Protein AF-A0AAW9WP22-F1 (afdb_monomer)

Radius of gyration: 28.65 Å; Cα contacts (8 Å, |Δi|>4): 219; chains: 1; bounding box: 64×92×62 Å

Nearest PDB structures (foldseek):
  3d6w-assembly1_A  TM=9.254E-01  e=1.120E-07  Bacillus cereus ATCC 10987
  4xxe-assembly1_D  TM=8.253E-01  e=1.130E-05  Staphylococcus aureus subsp. aureus COL
  4g4k-assembly1_A  TM=8.279E-01  e=2.779E-05  Staphylococcus aureus

Solvent-accessible surface area (backbone atoms only — not comparable to full-atom values): 13285 Å² total; per-residue (Å²): 136,80,86,88,81,91,81,89,82,92,84,89,80,87,80,89,81,88,86,85,80,82,85,80,82,82,77,77,92,71,92,74,95,70,80,91,75,86,79,78,82,78,90,79,89,88,84,91,81,96,63,94,69,86,71,86,81,83,83,79,84,88,61,93,85,55,93,63,96,80,86,88,86,89,74,97,68,88,45,79,67,54,49,52,51,51,52,53,52,52,47,73,71,34,61,47,67,27,25,58,87,91,48,77,44,77,41,47,55,87,54,41,45,34,35,41,49,59,96,92,42,19,35,42,34,33,92,94,48,72,19,45,31,94,53,50,66,66,59,48,48,65,77,32,58,89,46,63,42,41,56,27,41,100,46,32,33,38,24,54,84,39,52,64,48,75,45,82,43,98,84,71,28,34,39,38,33,31,73,89,68,52,76,45,71,31,36,63,90,26,46,64,59,47,52,53,67,74,73,111

pLDDT: mean 74.47, std 25.79, range [26.3, 98.12]

Structure (mmCIF, N/CA/C/O backbone):
data_AF-A0AAW9WP22-F1
#
_entry.id   AF-A0AAW9WP22-F1
#
loop_
_atom_site.group_PDB
_atom_site.id
_atom_site.type_symbol
_atom_site.label_atom_id
_atom_site.label_alt_id
_atom_site.label_comp_id
_atom_site.label_asym_id
_atom_site.label_entity_id
_atom_site.label_seq_id
_atom_site.pdbx_PDB_ins_code
_atom_site.Cartn_x
_atom_site.Cartn_y
_atom_site.Cartn_z
_atom_site.occupancy
_atom_site.B_iso_or_equiv
_atom_site.auth_seq_id
_atom_site.auth_comp_id
_atom_site.auth_asym_id
_atom_site.auth_atom_id
_atom_site.pdbx_PDB_model_num
ATOM 1 N N . MET A 1 1 ? -26.435 -61.814 0.340 1.00 37.41 1 MET A N 1
ATOM 2 C CA . MET A 1 1 ? -27.818 -62.326 0.330 1.00 37.41 1 MET A CA 1
ATOM 3 C C . MET A 1 1 ? -28.735 -61.204 -0.138 1.00 37.41 1 MET A C 1
ATOM 5 O O . MET A 1 1 ? -28.799 -60.184 0.527 1.00 37.41 1 MET A O 1
ATOM 9 N N . SER A 1 2 ? -29.325 -61.422 -1.317 1.00 32.50 2 SER A N 1
ATOM 10 C CA . SER A 1 2 ? -30.593 -60.894 -1.857 1.00 32.50 2 SER A CA 1
ATOM 11 C C . SER A 1 2 ? -30.812 -59.384 -2.091 1.00 32.50 2 SER A C 1
ATOM 13 O O . SER A 1 2 ? -31.163 -58.637 -1.187 1.00 32.50 2 SER A O 1
ATOM 15 N N . LEU A 1 3 ? -30.736 -59.009 -3.380 1.00 36.94 3 LEU A N 1
ATOM 16 C CA . LEU A 1 3 ? -31.732 -58.180 -4.100 1.00 36.94 3 LEU A CA 1
ATOM 17 C C . LEU A 1 3 ? -33.077 -58.951 -4.208 1.00 36.94 3 LEU A C 1
ATOM 19 O O . LEU A 1 3 ? -33.048 -60.174 -4.027 1.00 36.94 3 LEU A O 1
ATOM 23 N N . PRO A 1 4 ? -34.243 -58.309 -4.459 1.00 43.84 4 PRO A N 1
ATOM 24 C CA . PRO A 1 4 ? -34.712 -57.848 -5.798 1.00 43.84 4 PRO A CA 1
ATOM 25 C C . PRO A 1 4 ? -35.394 -56.452 -5.728 1.00 43.84 4 PRO A C 1
ATOM 27 O O . PRO A 1 4 ? -35.607 -55.945 -4.636 1.00 43.84 4 PRO A O 1
ATOM 30 N N . GLY A 1 5 ? -35.742 -55.689 -6.774 1.00 30.47 5 GLY A N 1
ATOM 31 C CA . GLY A 1 5 ? -36.137 -55.922 -8.178 1.00 30.47 5 GLY A CA 1
ATOM 32 C C . GLY A 1 5 ? -37.393 -55.047 -8.427 1.00 30.47 5 GLY A C 1
ATOM 33 O O . GLY A 1 5 ? -38.340 -55.153 -7.662 1.00 30.47 5 GLY A O 1
ATOM 34 N N . LEU A 1 6 ? -37.303 -53.977 -9.232 1.00 32.53 6 LEU A N 1
ATOM 35 C CA . LEU A 1 6 ? -37.800 -53.837 -10.623 1.00 32.53 6 LEU A CA 1
ATOM 36 C C . LEU A 1 6 ? -39.332 -53.782 -10.807 1.00 32.53 6 LEU A C 1
ATOM 38 O O . LEU A 1 6 ? -40.000 -54.726 -10.418 1.00 32.53 6 LEU A O 1
ATOM 42 N N . THR A 1 7 ? -39.807 -52.716 -11.486 1.00 31.62 7 THR A N 1
ATOM 43 C CA . THR A 1 7 ? -40.748 -52.621 -12.654 1.00 31.62 7 THR A CA 1
ATOM 44 C C . THR A 1 7 ? -41.309 -51.182 -12.710 1.00 31.62 7 THR A C 1
ATOM 46 O O . THR A 1 7 ? -41.711 -50.682 -11.666 1.00 31.62 7 THR A O 1
ATOM 49 N N . GLY A 1 8 ? -41.185 -50.383 -13.789 1.00 27.91 8 GLY A N 1
ATOM 50 C CA . GLY A 1 8 ? -41.890 -50.461 -15.099 1.00 27.91 8 GLY A CA 1
ATOM 51 C C . GLY A 1 8 ? -43.240 -49.715 -14.978 1.00 27.91 8 GLY A C 1
ATOM 52 O O . GLY A 1 8 ? -43.900 -49.933 -13.976 1.00 27.91 8 GLY A O 1
ATOM 53 N N . GLU A 1 9 ? -43.733 -48.776 -15.798 1.00 32.19 9 GLU A N 1
ATOM 54 C CA . GLU A 1 9 ? -43.719 -48.453 -17.243 1.00 32.19 9 GLU A CA 1
ATOM 55 C C . GLU A 1 9 ? -44.185 -46.973 -17.411 1.00 32.19 9 GLU A C 1
ATOM 57 O O . GLU A 1 9 ? -44.884 -46.457 -16.544 1.00 32.19 9 GLU A O 1
ATOM 62 N N . GLN A 1 10 ? -43.633 -46.150 -18.315 1.00 29.53 10 GLN A N 1
ATOM 63 C CA . GLN A 1 10 ? -43.996 -45.868 -19.729 1.00 29.53 10 GLN A CA 1
ATOM 64 C C . GLN A 1 10 ? -45.387 -45.258 -20.039 1.00 29.53 10 GLN A C 1
ATOM 66 O O . GLN A 1 10 ? -46.414 -45.704 -19.547 1.00 29.53 10 GLN A O 1
ATOM 71 N N . GLY A 1 11 ? -45.375 -44.271 -20.954 1.00 27.55 11 GLY A N 1
ATOM 72 C CA . GLY A 1 11 ? -46.531 -43.663 -21.637 1.00 27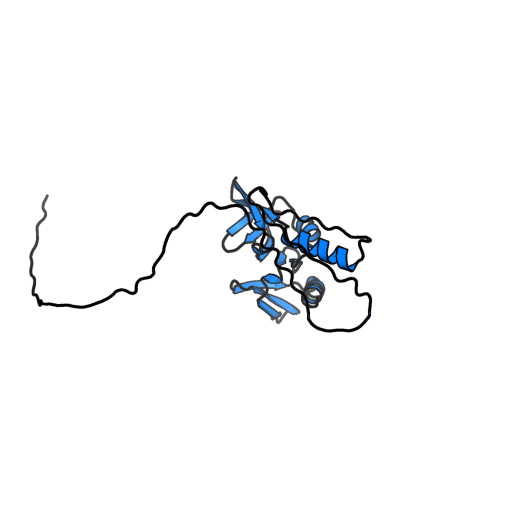.55 11 GLY A CA 1
ATOM 73 C C . GLY A 1 11 ? -46.244 -42.215 -22.090 1.00 27.55 11 GLY A C 1
ATOM 74 O O . GLY A 1 11 ? -46.528 -41.284 -21.351 1.00 27.55 11 GLY A O 1
ATOM 75 N N . THR A 1 12 ? -45.400 -41.961 -23.100 1.00 31.14 12 THR A N 1
ATOM 76 C CA . THR A 1 12 ? -45.696 -41.802 -24.551 1.00 31.14 12 THR A CA 1
ATOM 77 C C . THR A 1 12 ? -46.585 -40.614 -24.954 1.00 31.14 12 THR A C 1
ATOM 79 O O . THR A 1 12 ? -47.794 -40.675 -24.772 1.00 31.14 12 THR A O 1
ATOM 82 N N . THR A 1 13 ? -46.008 -39.655 -25.693 1.00 33.41 13 THR A N 1
ATOM 83 C CA . THR A 1 13 ? -46.602 -39.048 -26.907 1.00 33.41 13 THR A CA 1
ATOM 84 C C . THR A 1 13 ? -45.480 -38.646 -27.880 1.00 33.41 13 THR A C 1
ATOM 86 O O . THR A 1 13 ? -44.619 -37.842 -27.525 1.00 33.41 13 THR A O 1
ATOM 89 N N . GLY A 1 14 ? -45.480 -39.215 -29.096 1.00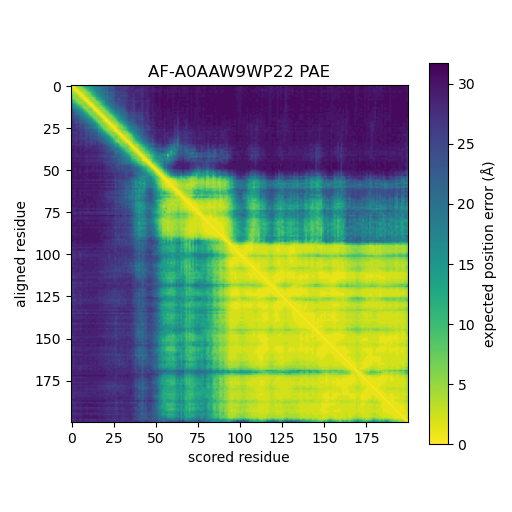 27.88 14 GLY A N 1
ATOM 90 C CA . GLY A 1 14 ? -44.786 -38.662 -30.276 1.00 27.88 14 GLY A CA 1
ATOM 91 C C . GLY A 1 14 ? -45.531 -37.424 -30.815 1.00 27.88 14 GLY A C 1
ATOM 92 O O . GLY A 1 14 ? -46.514 -37.010 -30.214 1.00 27.88 14 GLY A O 1
ATOM 93 N N . THR A 1 15 ? -45.177 -36.741 -31.905 1.00 29.53 15 THR A N 1
ATOM 94 C CA . THR A 1 15 ? -44.389 -37.050 -33.113 1.00 29.53 15 THR A CA 1
ATOM 95 C C . THR A 1 15 ? -44.177 -35.742 -33.904 1.00 29.53 15 THR A C 1
ATOM 97 O O . THR A 1 15 ? -45.146 -35.004 -34.021 1.00 29.53 15 THR A O 1
ATOM 100 N N . GLY A 1 16 ? -42.989 -35.545 -34.512 1.00 27.27 16 GLY A N 1
ATOM 101 C CA . GLY A 1 16 ? -42.705 -34.831 -35.790 1.00 27.27 16 GLY A CA 1
ATOM 102 C C . GLY A 1 16 ? -43.108 -33.346 -35.954 1.00 27.27 16 GLY A C 1
ATOM 103 O O . GLY A 1 16 ? -44.081 -32.884 -35.395 1.00 27.27 16 GLY A O 1
ATOM 104 N N . ASN A 1 17 ? -42.477 -32.500 -36.771 1.00 28.56 17 ASN A N 1
ATOM 105 C CA . ASN A 1 17 ? -41.323 -32.582 -37.661 1.00 28.56 17 ASN A CA 1
ATOM 106 C C . ASN A 1 17 ? -40.984 -31.136 -38.113 1.00 28.56 17 ASN A C 1
ATOM 108 O O . ASN A 1 17 ? -41.869 -30.291 -38.219 1.00 28.56 17 ASN A O 1
ATOM 112 N N . SER A 1 18 ? -39.733 -30.942 -38.528 1.00 29.00 18 SER A N 1
ATOM 113 C CA . SER A 1 18 ? -39.250 -30.022 -39.570 1.00 29.00 18 SER A CA 1
ATOM 114 C C . SER A 1 18 ? -39.027 -28.520 -39.310 1.00 29.00 18 SER A C 1
ATOM 116 O O . SER A 1 18 ? -39.906 -27.757 -38.931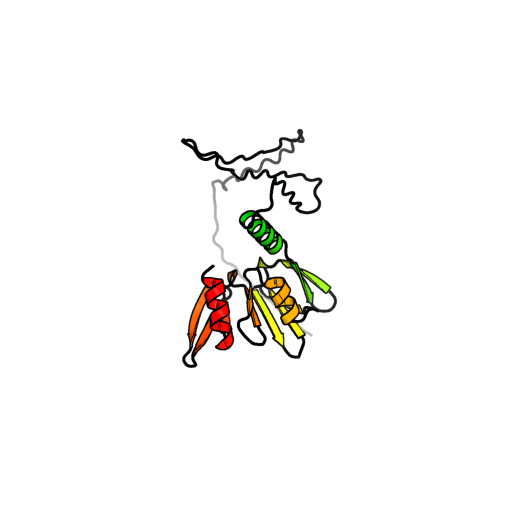 1.00 29.00 18 SER A O 1
ATOM 118 N N . ASN A 1 19 ? -37.823 -28.141 -39.752 1.00 27.48 19 ASN A N 1
ATOM 119 C CA . ASN A 1 19 ? -37.386 -26.875 -40.339 1.00 27.48 19 ASN A CA 1
ATOM 120 C C . ASN A 1 19 ? -36.884 -25.730 -39.444 1.00 27.48 19 ASN A C 1
ATOM 122 O O . ASN A 1 19 ? -37.596 -24.807 -39.075 1.00 27.48 19 ASN A O 1
ATOM 126 N N . SER A 1 20 ? -35.549 -25.687 -39.377 1.00 29.66 20 SER A N 1
ATOM 127 C CA . SER A 1 20 ? -34.707 -24.700 -40.082 1.00 29.66 20 SER A CA 1
ATOM 128 C C . SER A 1 20 ? -33.839 -23.789 -39.201 1.00 29.66 20 SER A C 1
ATOM 130 O O . SER A 1 20 ? -34.316 -22.918 -38.488 1.00 29.66 20 SER A O 1
ATOM 132 N N . SER A 1 21 ? -32.527 -23.982 -39.392 1.00 34.19 21 SER A N 1
ATOM 133 C CA . SER A 1 21 ? -31.447 -22.988 -39.301 1.00 34.19 21 SER A CA 1
ATOM 134 C C . SER A 1 21 ? -30.924 -22.590 -37.910 1.00 34.19 21 SER A C 1
ATOM 136 O O . SER A 1 21 ? -31.436 -21.658 -37.297 1.00 34.19 21 SER A O 1
ATOM 138 N N . PRO A 1 22 ? -29.791 -23.168 -37.458 1.00 33.97 22 PRO A N 1
ATOM 139 C CA . PRO A 1 22 ? -28.906 -22.492 -36.521 1.00 33.97 22 PRO A CA 1
ATOM 140 C C . PRO A 1 22 ? -28.072 -21.440 -37.268 1.00 33.97 22 PRO A C 1
ATOM 142 O O . PRO A 1 22 ? -27.504 -21.698 -38.333 1.00 33.97 22 PRO A O 1
ATOM 145 N N . LEU A 1 23 ? -28.024 -20.233 -36.706 1.00 31.61 23 LEU A N 1
ATOM 146 C CA . LEU A 1 23 ? -27.262 -19.109 -37.233 1.00 31.61 23 LEU A CA 1
ATOM 147 C C . LEU A 1 23 ? -25.776 -19.470 -37.357 1.00 31.61 23 LEU A C 1
ATOM 149 O O . LEU A 1 23 ? -25.099 -19.878 -36.416 1.00 31.61 23 LEU A O 1
ATOM 153 N N . ARG A 1 24 ? -25.310 -19.314 -38.590 1.00 26.88 24 ARG A N 1
ATOM 154 C CA . ARG A 1 24 ? -23.996 -19.629 -39.131 1.00 26.88 24 ARG A CA 1
ATOM 155 C C . ARG A 1 24 ? -22.983 -18.579 -38.657 1.00 26.88 24 ARG A C 1
ATOM 157 O O . ARG A 1 24 ? -22.815 -17.555 -39.311 1.00 26.88 24 ARG A O 1
ATOM 164 N N . ALA A 1 25 ? -22.291 -18.822 -37.545 1.00 29.03 25 ALA A N 1
ATOM 165 C CA . ALA A 1 25 ? -21.066 -18.089 -37.219 1.00 29.03 25 ALA A CA 1
ATOM 166 C C . ALA A 1 25 ? -19.921 -18.666 -38.066 1.00 29.03 25 ALA A C 1
ATOM 168 O O . ALA A 1 25 ? -19.252 -19.628 -37.696 1.00 29.03 25 ALA A O 1
ATOM 169 N N . SER A 1 26 ? -19.776 -18.119 -39.270 1.00 28.58 26 SER A N 1
ATOM 170 C CA . SER A 1 26 ? -18.709 -18.441 -40.212 1.00 28.58 26 SER A CA 1
ATOM 171 C C . SER A 1 26 ? -17.360 -17.989 -39.653 1.00 28.58 26 SER A C 1
ATOM 173 O O . SER A 1 26 ? -17.016 -16.814 -39.742 1.00 28.58 26 SER A O 1
ATOM 175 N N . TRP A 1 27 ? -16.580 -18.930 -39.133 1.00 26.30 27 TRP A N 1
ATOM 176 C CA . TRP A 1 27 ? -15.126 -18.818 -39.087 1.00 26.30 27 TRP A CA 1
ATOM 177 C C . TRP A 1 27 ? -14.565 -19.268 -40.439 1.00 26.30 27 TRP A C 1
ATOM 179 O O . TRP A 1 27 ? -14.822 -20.405 -40.836 1.00 26.30 27 TRP A O 1
ATOM 189 N N . PRO A 1 28 ? -13.745 -18.459 -41.124 1.00 33.66 28 PRO A N 1
ATOM 190 C CA . PRO A 1 28 ? -12.743 -18.994 -42.016 1.00 33.66 28 PRO A CA 1
ATOM 191 C C . PRO A 1 28 ? -11.372 -18.795 -41.371 1.00 33.66 28 PRO A C 1
ATOM 193 O O . PRO A 1 28 ? -10.833 -17.692 -41.307 1.00 33.66 28 PRO A O 1
ATOM 196 N N . PHE A 1 29 ? -10.804 -19.908 -40.914 1.00 29.33 29 PHE A N 1
ATOM 197 C CA . PHE A 1 29 ? -9.361 -20.080 -40.883 1.00 29.33 29 PHE A CA 1
ATOM 198 C C . PHE A 1 29 ? -8.863 -19.950 -42.329 1.00 29.33 29 PHE A C 1
ATOM 200 O O . PHE A 1 29 ? -9.154 -20.803 -43.163 1.00 29.33 29 PHE A O 1
ATOM 207 N N . SER A 1 30 ? -8.119 -18.888 -42.617 1.00 30.38 30 SER A N 1
ATOM 208 C CA . SER A 1 30 ? -7.152 -18.879 -43.710 1.00 30.38 30 SER A CA 1
ATOM 209 C C . SER A 1 30 ? -5.868 -18.275 -43.170 1.00 30.38 30 SER A C 1
ATOM 211 O O . SER A 1 30 ? -5.756 -17.066 -42.981 1.00 30.38 30 SER A O 1
ATOM 213 N N . LEU A 1 31 ? -4.912 -19.162 -42.893 1.00 32.75 31 LEU A N 1
ATOM 214 C CA . LEU A 1 31 ? -3.505 -18.815 -42.787 1.00 32.75 31 LEU A CA 1
ATOM 215 C C . LEU A 1 31 ? -3.077 -18.172 -44.111 1.00 32.75 31 LEU A C 1
ATOM 217 O O . LEU A 1 31 ? -3.097 -18.823 -45.154 1.00 32.75 31 LEU A O 1
ATOM 221 N N . VAL A 1 32 ? -2.633 -16.922 -44.048 1.00 31.12 32 VAL A N 1
ATOM 222 C CA . VAL A 1 32 ? -1.754 -16.335 -45.059 1.00 31.12 32 VAL A CA 1
ATOM 223 C C . VAL A 1 32 ? -0.543 -15.783 -44.319 1.00 31.12 32 VAL A C 1
ATOM 225 O O . VAL A 1 32 ? -0.604 -14.745 -43.668 1.00 31.12 32 VAL A O 1
ATOM 228 N N . LEU A 1 33 ? 0.563 -16.520 -44.411 1.00 38.84 33 LEU A N 1
ATOM 229 C CA . LEU A 1 33 ? 1.902 -16.002 -44.165 1.00 38.84 33 LEU A CA 1
ATOM 230 C C . LEU A 1 33 ? 2.216 -15.007 -45.283 1.00 38.84 33 LEU A C 1
ATOM 232 O O . LEU A 1 33 ? 2.443 -15.401 -46.424 1.00 38.84 33 LEU A O 1
ATOM 236 N N . SER A 1 34 ? 2.222 -13.718 -44.961 1.00 29.38 34 SER A N 1
ATOM 237 C CA . SER A 1 34 ? 2.816 -12.693 -45.814 1.00 29.38 34 SER A CA 1
ATOM 238 C C . SER A 1 34 ? 3.349 -11.572 -44.934 1.00 29.38 34 SER A C 1
ATOM 240 O O . SER A 1 34 ? 2.575 -10.824 -44.350 1.00 29.38 34 SER A O 1
ATOM 242 N N . SER A 1 35 ? 4.680 -11.497 -44.867 1.00 33.44 35 SER A N 1
ATOM 243 C CA . SER A 1 35 ? 5.505 -10.282 -44.780 1.00 33.44 35 SER A CA 1
ATOM 244 C C . SER A 1 35 ? 4.950 -9.102 -43.966 1.00 33.44 35 SER A C 1
ATOM 246 O O . SER A 1 35 ? 4.000 -8.436 -44.382 1.00 33.44 35 SER A O 1
ATOM 248 N N . GLY A 1 36 ? 5.642 -8.796 -42.866 1.00 39.25 36 GLY A N 1
ATOM 249 C CA . GLY A 1 36 ? 5.342 -7.719 -41.929 1.00 39.25 36 GLY A CA 1
ATOM 250 C C . GLY A 1 36 ? 4.849 -6.416 -42.561 1.00 39.25 36 GLY A C 1
ATOM 251 O O . GLY A 1 36 ? 5.452 -5.855 -43.477 1.00 39.25 36 GLY A O 1
ATOM 252 N N . ARG A 1 37 ? 3.750 -5.911 -42.002 1.00 30.94 37 ARG A N 1
ATOM 253 C CA . ARG A 1 37 ? 3.361 -4.509 -42.097 1.00 30.94 37 ARG A CA 1
ATOM 254 C C . ARG A 1 37 ? 3.255 -3.968 -40.683 1.00 30.94 37 ARG A C 1
ATOM 256 O O . ARG A 1 37 ? 2.351 -4.327 -39.939 1.00 30.94 37 ARG A O 1
ATOM 263 N N . PHE A 1 38 ? 4.213 -3.117 -40.349 1.00 36.03 38 PHE A N 1
ATOM 264 C CA . PHE A 1 38 ? 4.204 -2.272 -39.167 1.00 36.03 38 PHE A CA 1
ATOM 265 C C . PHE A 1 38 ? 2.968 -1.363 -39.211 1.00 36.03 38 PHE A C 1
ATOM 267 O O . PHE A 1 38 ? 2.807 -0.581 -40.152 1.00 36.03 38 PHE A O 1
ATOM 274 N N . TYR A 1 39 ? 2.089 -1.467 -38.216 1.00 31.30 39 TYR A N 1
ATOM 275 C CA . TYR A 1 39 ? 0.981 -0.531 -38.039 1.00 31.30 39 TYR A CA 1
ATOM 276 C C . TYR A 1 39 ? 1.459 0.652 -37.189 1.00 31.30 39 TYR A C 1
ATOM 278 O O . TYR A 1 39 ? 1.400 0.626 -35.967 1.00 31.30 39 TYR A O 1
ATOM 286 N N . ASN A 1 40 ? 1.929 1.717 -37.842 1.00 34.16 40 ASN A N 1
ATOM 287 C CA . ASN A 1 40 ? 2.214 2.983 -37.167 1.00 34.16 40 ASN A CA 1
ATOM 288 C C . ASN A 1 40 ? 0.912 3.765 -36.981 1.00 34.16 40 ASN A C 1
ATOM 290 O O . ASN A 1 40 ? 0.461 4.448 -37.903 1.00 34.16 40 ASN A O 1
ATOM 294 N N . ASN A 1 41 ? 0.320 3.705 -35.791 1.00 34.00 41 ASN A N 1
ATOM 295 C CA . ASN A 1 41 ? -0.835 4.536 -35.469 1.00 34.00 41 ASN A CA 1
ATOM 296 C C . ASN A 1 41 ? -0.355 5.880 -34.891 1.00 34.00 41 ASN A C 1
ATOM 298 O O . ASN A 1 41 ? 0.112 5.952 -33.758 1.00 34.00 41 ASN A O 1
ATOM 302 N N . THR A 1 42 ? -0.418 6.947 -35.694 1.00 37.56 42 THR A N 1
ATOM 303 C CA . THR A 1 42 ? -0.084 8.319 -35.269 1.00 37.56 42 THR A CA 1
ATOM 304 C C . THR A 1 42 ? -1.376 9.100 -35.053 1.00 37.56 42 THR A C 1
ATOM 306 O O . THR A 1 42 ? -2.125 9.319 -36.003 1.00 37.56 42 THR A O 1
ATOM 309 N N . ILE A 1 43 ? -1.640 9.539 -33.823 1.00 42.06 43 ILE A N 1
ATOM 310 C CA . ILE A 1 43 ? -2.784 10.405 -33.503 1.00 42.06 43 ILE A CA 1
ATOM 311 C C . ILE A 1 43 ? -2.316 11.867 -33.569 1.00 42.06 43 ILE A C 1
ATOM 313 O O . ILE A 1 43 ? -1.443 12.263 -32.802 1.00 42.06 43 ILE A O 1
ATOM 317 N N . ASN A 1 44 ? -2.901 12.670 -34.465 1.00 39.16 44 ASN A N 1
ATOM 318 C CA . ASN A 1 44 ? -2.661 14.118 -34.576 1.00 39.16 44 ASN A CA 1
ATOM 319 C C . ASN A 1 44 ? -3.966 14.906 -34.340 1.00 39.16 44 ASN A C 1
ATOM 321 O O . ASN A 1 44 ? -5.000 14.507 -34.881 1.00 39.16 44 ASN A O 1
ATOM 325 N N . PRO A 1 45 ? -3.948 16.045 -33.621 1.00 41.06 45 PRO A N 1
ATOM 326 C CA . PRO A 1 45 ? -5.086 16.960 -33.550 1.00 41.06 45 PRO A CA 1
ATOM 327 C C . PRO A 1 45 ? -5.094 17.981 -34.706 1.00 41.06 45 PRO A C 1
ATOM 329 O O . PRO A 1 45 ? -4.065 18.300 -35.302 1.00 41.06 45 PRO A O 1
ATOM 332 N N . VAL A 1 46 ? -6.289 18.486 -35.025 1.00 44.59 46 VAL A N 1
ATOM 333 C CA . VAL A 1 46 ? -6.618 19.285 -36.217 1.00 44.59 46 VAL A CA 1
ATOM 334 C C . VAL A 1 46 ? -6.826 20.771 -35.837 1.00 44.59 46 VAL A C 1
ATOM 336 O O . VAL A 1 46 ? -7.631 21.065 -34.962 1.00 44.59 46 VAL A O 1
ATOM 339 N N . HIS A 1 47 ? -6.130 21.668 -36.562 1.00 41.50 47 HIS A N 1
ATOM 340 C CA . HIS A 1 47 ? -6.158 23.158 -36.612 1.00 41.50 47 HIS A CA 1
ATOM 341 C C . HIS A 1 47 ? -5.342 24.010 -35.598 1.00 41.50 47 HIS A C 1
ATOM 343 O O . HIS A 1 47 ? -5.791 24.318 -34.504 1.00 41.50 47 HIS A O 1
ATOM 349 N N . GLY A 1 48 ? -4.193 24.530 -36.074 1.00 40.62 48 GLY A N 1
ATOM 350 C CA . GLY A 1 48 ? -3.941 25.964 -36.347 1.00 40.62 48 GLY A CA 1
ATOM 351 C C . GLY A 1 48 ? -3.734 26.985 -35.208 1.00 40.62 48 GLY A C 1
ATOM 352 O O . GLY A 1 48 ? -4.691 27.599 -34.759 1.00 40.62 48 GLY A O 1
ATOM 353 N N . THR A 1 49 ? -2.476 27.315 -34.874 1.00 34.81 49 THR A N 1
ATOM 354 C CA . THR A 1 49 ? -1.812 28.652 -34.968 1.00 34.81 49 THR A CA 1
ATOM 355 C C . THR A 1 49 ? -0.516 28.686 -34.139 1.00 34.81 49 THR A C 1
ATOM 357 O O . THR A 1 49 ? -0.353 27.987 -33.147 1.00 34.81 49 THR A O 1
ATOM 360 N N . SER A 1 50 ? 0.453 29.469 -34.618 1.00 49.28 50 SER A N 1
ATOM 361 C CA . SER A 1 50 ? 1.871 29.481 -34.242 1.00 49.28 50 SER A CA 1
ATOM 362 C C . SER A 1 50 ? 2.171 29.738 -32.755 1.00 49.28 50 SER A C 1
ATOM 364 O O . SER A 1 50 ? 2.264 30.881 -32.306 1.00 49.28 50 SER A O 1
ATOM 366 N N . LYS A 1 51 ? 2.515 28.666 -32.043 1.00 44.34 51 LYS A N 1
ATOM 367 C CA . LYS A 1 51 ? 3.512 28.635 -30.965 1.00 44.34 51 LYS A CA 1
ATOM 368 C C . LYS A 1 51 ? 4.340 27.377 -31.227 1.00 44.34 51 LYS A C 1
ATOM 370 O O . LYS A 1 51 ? 3.771 26.361 -31.609 1.00 44.34 51 LYS A O 1
ATOM 375 N N . LYS A 1 52 ? 5.670 27.428 -31.107 1.00 45.06 52 LYS A N 1
ATOM 376 C CA . LYS A 1 52 ? 6.523 26.232 -31.239 1.00 45.06 52 LYS A CA 1
ATOM 377 C C . LYS A 1 52 ? 6.262 25.348 -30.012 1.00 45.06 52 LYS A C 1
ATOM 379 O O . LYS A 1 52 ? 7.004 25.392 -29.037 1.00 45.06 52 LYS A O 1
ATOM 384 N N . GLU A 1 53 ? 5.125 24.663 -30.000 1.00 47.62 53 GLU A N 1
ATOM 385 C CA . GLU A 1 53 ? 4.783 23.689 -28.979 1.00 47.62 53 GLU A CA 1
ATOM 386 C C . GLU A 1 53 ? 5.719 22.499 -29.177 1.00 47.62 53 GLU A C 1
ATOM 388 O O . GLU A 1 53 ? 5.763 21.879 -30.240 1.00 47.62 53 GLU A O 1
ATOM 393 N N . ASN A 1 54 ? 6.530 22.207 -28.159 1.00 56.62 54 ASN A N 1
ATOM 394 C CA . ASN A 1 54 ? 7.211 20.924 -28.064 1.00 56.62 54 ASN A CA 1
ATOM 395 C C . ASN A 1 54 ? 6.122 19.864 -27.876 1.00 56.62 54 ASN A C 1
ATOM 397 O O . ASN A 1 54 ? 5.730 19.545 -26.753 1.00 56.62 54 ASN A O 1
ATOM 401 N N . HIS A 1 55 ? 5.578 19.367 -28.980 1.00 63.00 55 HIS A N 1
ATOM 402 C CA . HIS A 1 55 ? 4.652 18.252 -28.945 1.00 63.00 55 HIS A CA 1
ATOM 403 C C . HIS A 1 55 ? 5.440 16.987 -28.610 1.00 63.00 55 HIS A C 1
ATOM 405 O O . HIS A 1 55 ? 6.422 16.649 -29.275 1.00 63.00 55 HIS A O 1
ATOM 411 N N . MET A 1 56 ? 5.015 16.291 -27.559 1.00 66.56 56 MET A N 1
ATOM 412 C CA . MET A 1 56 ? 5.514 14.955 -27.263 1.00 66.56 56 MET A CA 1
ATOM 413 C C . MET A 1 56 ? 5.051 14.022 -28.384 1.00 66.56 56 MET A C 1
ATOM 415 O O . MET A 1 56 ? 3.852 13.862 -28.604 1.00 66.56 56 MET A O 1
ATOM 419 N N . LYS A 1 57 ? 6.002 13.421 -29.102 1.00 72.25 57 LYS A N 1
ATOM 420 C CA . LYS A 1 57 ? 5.731 12.379 -30.093 1.00 72.25 57 LYS A CA 1
ATOM 421 C C . LYS A 1 57 ? 5.925 11.022 -29.427 1.00 72.25 57 LYS A C 1
ATOM 423 O O . LYS A 1 57 ? 7.027 10.722 -28.979 1.00 72.25 57 LYS A O 1
ATOM 428 N N . ILE A 1 58 ? 4.872 10.214 -29.390 1.00 72.94 58 ILE A N 1
ATOM 429 C CA . ILE A 1 58 ? 4.922 8.830 -28.908 1.00 72.94 58 ILE A CA 1
ATOM 430 C C . ILE A 1 58 ? 4.933 7.915 -30.132 1.00 72.94 58 ILE A C 1
ATOM 432 O O . ILE A 1 58 ? 4.144 8.113 -31.056 1.00 72.94 58 ILE A O 1
ATOM 436 N N . THR A 1 59 ? 5.852 6.951 -30.159 1.00 75.75 59 THR A N 1
ATOM 437 C CA . THR A 1 59 ? 5.929 5.926 -31.209 1.00 75.75 59 THR A CA 1
ATOM 438 C C . THR A 1 59 ? 5.910 4.563 -30.530 1.00 75.75 59 THR A C 1
ATOM 440 O O . THR A 1 59 ? 6.711 4.331 -29.631 1.00 75.75 59 THR A O 1
ATOM 443 N N . LEU A 1 60 ? 4.976 3.699 -30.929 1.00 79.12 60 LEU A N 1
ATOM 444 C CA . LEU A 1 60 ? 4.858 2.327 -30.441 1.00 79.12 60 LEU A CA 1
ATOM 445 C C . LEU A 1 60 ? 5.427 1.385 -31.504 1.00 79.12 60 LEU A C 1
ATOM 447 O O . LEU A 1 60 ? 5.028 1.461 -32.667 1.00 79.12 60 LEU A O 1
ATOM 451 N N . HIS A 1 61 ? 6.351 0.519 -31.099 1.00 78.81 61 HIS A N 1
ATOM 452 C CA . HIS A 1 61 ? 6.913 -0.531 -31.939 1.00 78.81 61 HIS A CA 1
ATOM 453 C C . HIS A 1 61 ? 6.540 -1.885 -31.337 1.00 78.81 61 HIS A C 1
ATOM 455 O O . HIS A 1 61 ? 6.864 -2.154 -30.186 1.00 78.81 61 HIS A O 1
ATOM 461 N N . GLU A 1 62 ? 5.852 -2.721 -32.112 1.00 79.75 62 GLU A N 1
ATOM 462 C CA . GLU A 1 62 ? 5.474 -4.080 -31.720 1.00 79.75 62 GLU A CA 1
ATOM 463 C C . GLU A 1 62 ? 6.277 -5.082 -32.555 1.00 79.75 62 GLU A C 1
ATOM 465 O O . GLU A 1 62 ? 6.403 -4.925 -33.774 1.00 79.75 62 GLU A O 1
ATOM 470 N N . GLY A 1 63 ? 6.810 -6.114 -31.903 1.00 82.75 63 GLY A N 1
ATOM 471 C CA . GLY A 1 63 ? 7.612 -7.157 -32.533 1.00 82.75 63 GLY A CA 1
ATOM 472 C C . GLY A 1 63 ? 7.496 -8.465 -31.761 1.00 82.75 63 GLY A C 1
ATOM 473 O O . GLY A 1 63 ? 7.491 -8.466 -30.534 1.00 82.75 63 GLY A O 1
ATOM 474 N N . LEU A 1 64 ? 7.368 -9.586 -32.477 1.00 80.38 64 LEU A N 1
ATOM 475 C CA . LEU A 1 64 ? 7.314 -10.930 -31.875 1.00 80.38 64 LEU A CA 1
ATOM 476 C C . LEU A 1 64 ? 8.682 -11.394 -31.341 1.00 80.38 64 LEU A C 1
ATOM 478 O O . LEU A 1 64 ? 8.774 -12.438 -30.702 1.00 80.38 64 LEU A O 1
ATOM 482 N N . ASP A 1 65 ? 9.739 -10.646 -31.652 1.00 84.69 65 ASP A N 1
ATOM 483 C CA . ASP A 1 65 ? 11.116 -10.827 -31.199 1.00 84.69 65 ASP A CA 1
ATOM 484 C C . ASP A 1 65 ? 11.389 -10.212 -29.817 1.00 84.69 65 ASP A C 1
ATOM 486 O O . ASP A 1 65 ? 12.423 -10.500 -29.215 1.00 84.69 65 ASP A O 1
ATOM 490 N N . LEU A 1 66 ? 10.456 -9.417 -29.288 1.00 73.25 66 LEU A N 1
ATOM 491 C CA . LEU A 1 66 ? 10.524 -8.876 -27.935 1.00 73.25 66 LEU A CA 1
ATOM 492 C C . LEU A 1 66 ? 9.948 -9.892 -26.942 1.00 73.25 66 LEU A C 1
ATOM 494 O O . LEU A 1 66 ? 8.767 -10.234 -27.000 1.00 73.25 66 LEU A O 1
ATOM 498 N N . SER A 1 67 ? 10.779 -10.372 -26.014 1.00 66.94 67 SER A N 1
ATOM 499 C CA . SER A 1 67 ? 10.334 -11.269 -24.939 1.00 66.94 67 SER A CA 1
ATOM 500 C C . SER A 1 67 ? 9.602 -10.536 -23.813 1.00 66.94 67 SER A C 1
ATOM 502 O O . SER A 1 67 ? 8.808 -11.148 -23.105 1.00 66.94 67 SER A O 1
ATOM 504 N N . GLU A 1 68 ? 9.866 -9.239 -23.644 1.00 62.72 68 GLU A N 1
ATOM 505 C CA . GLU A 1 68 ? 9.291 -8.381 -22.606 1.00 62.72 68 GLU A CA 1
ATOM 506 C C . GLU A 1 68 ? 9.038 -6.968 -23.169 1.00 62.72 68 GLU A C 1
ATOM 508 O O . GLU A 1 68 ? 9.703 -6.568 -24.130 1.00 62.72 68 GLU A O 1
ATOM 513 N N . PRO A 1 69 ? 8.094 -6.191 -22.603 1.00 69.06 69 PRO A N 1
ATOM 514 C CA . PRO A 1 69 ? 7.887 -4.800 -22.997 1.00 69.06 69 PRO A CA 1
ATOM 515 C C . PRO A 1 69 ? 9.127 -3.933 -22.717 1.00 69.06 69 PRO A C 1
ATOM 517 O O . PRO A 1 69 ? 9.549 -3.799 -21.571 1.00 69.06 69 PRO A O 1
ATOM 520 N N . GLU A 1 70 ? 9.672 -3.287 -23.750 1.00 72.12 70 GLU A N 1
ATOM 521 C CA . GLU A 1 70 ? 10.777 -2.326 -23.635 1.00 72.12 70 GLU A CA 1
ATOM 522 C C . GLU A 1 70 ? 10.290 -0.898 -23.925 1.00 72.12 70 GLU A C 1
ATOM 524 O O . GLU A 1 70 ? 9.501 -0.667 -24.844 1.00 72.12 70 GLU A O 1
ATOM 529 N N . ILE A 1 71 ? 10.761 0.081 -23.143 1.00 77.44 71 ILE A N 1
ATOM 530 C CA . ILE A 1 71 ? 10.394 1.495 -23.297 1.00 77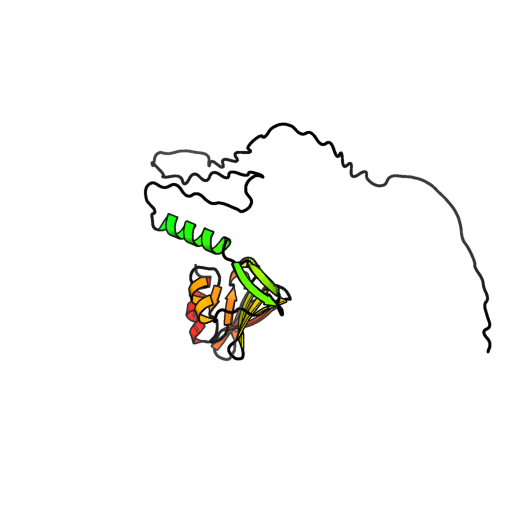.44 71 ILE A CA 1
ATOM 531 C C . ILE A 1 71 ? 11.662 2.346 -23.442 1.00 77.44 71 ILE A C 1
ATOM 533 O O . ILE A 1 71 ? 12.396 2.553 -22.477 1.00 77.44 71 ILE A O 1
ATOM 537 N N . GLU A 1 72 ? 11.886 2.904 -24.637 1.00 81.31 72 GLU A N 1
ATOM 538 C CA . GLU A 1 72 ? 12.986 3.838 -24.916 1.00 81.31 72 GLU A CA 1
ATOM 539 C C . GLU A 1 72 ? 12.480 5.295 -24.966 1.00 81.31 72 GLU A C 1
ATOM 541 O O . GLU A 1 72 ? 11.693 5.672 -25.836 1.00 81.31 72 GLU A O 1
ATOM 546 N N . ILE A 1 73 ? 12.963 6.153 -24.058 1.00 83.25 73 ILE A N 1
ATOM 547 C CA . ILE A 1 73 ? 12.591 7.579 -24.000 1.00 83.25 73 ILE A CA 1
ATOM 548 C C . ILE A 1 73 ? 13.773 8.443 -24.447 1.00 83.25 73 ILE A C 1
ATOM 550 O O . ILE A 1 73 ? 14.753 8.612 -23.723 1.00 83.25 73 ILE A O 1
ATOM 554 N N . ARG A 1 74 ? 13.662 9.057 -25.630 1.00 83.31 74 ARG A N 1
ATOM 555 C CA . ARG A 1 74 ? 14.669 9.982 -26.179 1.00 83.31 74 ARG A CA 1
ATOM 556 C C . ARG A 1 74 ? 14.215 11.430 -26.002 1.00 83.31 74 ARG A C 1
ATOM 558 O O . ARG A 1 74 ? 13.179 11.826 -26.530 1.00 83.31 74 ARG A O 1
ATOM 565 N N . CYS A 1 75 ? 14.994 12.244 -25.290 1.00 83.19 75 CYS A N 1
ATOM 566 C CA . CYS A 1 75 ? 14.688 13.659 -25.065 1.00 83.19 75 CYS A CA 1
ATOM 567 C C . CYS A 1 75 ? 15.950 14.533 -25.114 1.00 83.19 75 CYS A C 1
ATOM 569 O O . CYS A 1 75 ? 17.058 14.048 -24.908 1.00 83.19 75 CYS A O 1
ATOM 571 N N . HIS A 1 76 ? 15.782 15.831 -25.393 1.00 83.81 76 HIS A N 1
ATOM 572 C CA . HIS A 1 76 ? 16.885 16.796 -25.327 1.00 83.81 76 HIS A CA 1
ATOM 573 C C . HIS A 1 76 ? 17.235 17.163 -23.873 1.00 83.81 76 HIS A C 1
ATOM 575 O O . HIS A 1 76 ? 18.408 17.279 -23.536 1.00 83.81 76 HIS A O 1
ATOM 581 N N . ILE A 1 77 ? 16.217 17.329 -23.014 1.00 86.12 77 ILE A N 1
ATOM 582 C CA . ILE A 1 77 ? 16.337 17.606 -21.574 1.00 86.12 77 ILE A CA 1
ATOM 583 C C . ILE A 1 77 ? 15.224 16.845 -20.839 1.00 86.12 77 ILE A C 1
ATOM 585 O O . ILE A 1 77 ? 14.062 16.911 -21.243 1.00 86.12 77 ILE A O 1
ATOM 589 N N . ALA A 1 78 ? 15.566 16.173 -19.737 1.00 83.88 78 ALA A N 1
ATOM 590 C CA . ALA A 1 78 ? 14.600 15.538 -18.842 1.00 83.88 78 ALA A CA 1
ATOM 591 C C . ALA A 1 78 ? 14.003 16.562 -17.864 1.00 83.88 78 ALA A C 1
ATOM 593 O O . ALA A 1 78 ? 14.469 16.723 -16.731 1.00 83.88 78 ALA A O 1
ATOM 594 N N . ASP A 1 79 ? 12.983 17.283 -18.326 1.00 87.81 79 ASP A N 1
ATOM 595 C CA . ASP A 1 79 ? 12.261 18.249 -17.502 1.00 87.81 79 ASP A CA 1
ATOM 596 C C . ASP A 1 79 ? 11.418 17.565 -16.391 1.00 87.81 79 ASP A C 1
ATOM 598 O O . ASP A 1 79 ? 11.194 16.347 -16.417 1.00 87.81 79 ASP A O 1
ATOM 602 N N . PRO A 1 80 ? 10.930 18.316 -15.382 1.00 84.81 80 PRO A N 1
ATOM 603 C CA . PRO A 1 80 ? 10.127 17.746 -14.298 1.00 84.81 80 PRO A CA 1
ATOM 604 C C . PRO A 1 80 ? 8.811 17.091 -14.739 1.00 84.81 80 PRO A C 1
ATOM 606 O O . PRO A 1 80 ? 8.240 16.320 -13.970 1.00 84.81 80 PRO A O 1
ATOM 609 N N . ARG A 1 81 ? 8.289 17.408 -15.929 1.00 82.12 81 ARG A N 1
ATOM 610 C CA . ARG A 1 81 ? 7.073 16.787 -16.465 1.00 82.12 81 ARG A CA 1
ATOM 611 C C . ARG A 1 81 ? 7.398 15.418 -17.061 1.00 82.12 81 ARG A C 1
ATOM 613 O O . ARG A 1 81 ? 6.657 14.472 -16.809 1.00 82.12 81 ARG A O 1
ATOM 620 N N . LEU A 1 82 ? 8.507 15.296 -17.791 1.00 87.19 82 LEU A N 1
ATOM 621 C CA . LEU A 1 82 ? 8.977 14.022 -18.335 1.00 87.19 82 LEU A CA 1
ATOM 622 C C . LEU A 1 82 ? 9.396 13.054 -17.226 1.00 87.19 82 LEU A C 1
ATOM 624 O O . LEU A 1 82 ? 9.070 11.875 -17.307 1.00 87.19 82 LEU A O 1
ATOM 628 N N . LYS A 1 83 ? 10.039 13.547 -16.159 1.00 82.38 83 LYS A N 1
ATOM 629 C CA . LYS A 1 83 ? 10.367 12.718 -14.985 1.00 82.38 83 LYS A CA 1
ATOM 630 C C . LYS A 1 83 ? 9.124 12.090 -14.354 1.00 82.38 83 LYS A C 1
ATOM 632 O O . LYS A 1 83 ? 9.108 10.886 -14.154 1.00 82.38 83 LYS A O 1
ATOM 637 N N . ARG A 1 84 ? 8.045 12.862 -14.172 1.00 78.88 84 ARG A N 1
ATOM 638 C CA . ARG A 1 84 ? 6.767 12.313 -13.685 1.00 78.88 84 ARG A CA 1
ATOM 639 C C . ARG A 1 84 ? 6.213 11.223 -14.601 1.00 78.88 84 ARG A C 1
ATOM 641 O O . ARG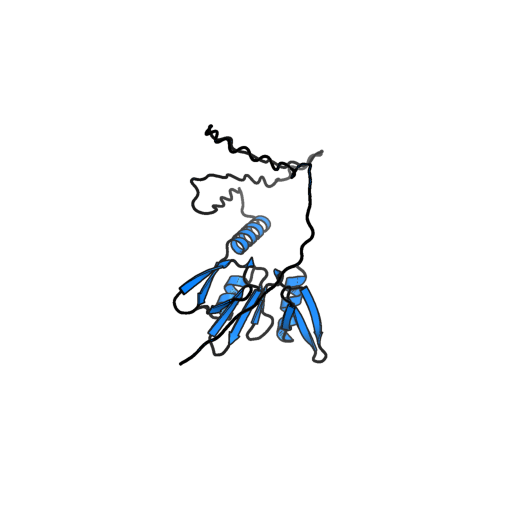 A 1 84 ? 5.673 10.245 -14.110 1.00 78.88 84 ARG A O 1
ATOM 648 N N . LEU A 1 85 ? 6.338 11.378 -15.922 1.00 83.31 85 LEU A N 1
ATOM 649 C CA . LEU A 1 85 ? 5.896 10.357 -16.877 1.00 83.31 85 LEU A CA 1
ATOM 650 C C . LEU A 1 85 ? 6.711 9.062 -16.737 1.00 83.31 85 LEU A C 1
ATOM 652 O O . LEU A 1 85 ? 6.136 7.979 -16.735 1.00 83.31 85 LEU A O 1
ATOM 656 N N . ILE A 1 86 ? 8.032 9.185 -16.585 1.00 84.06 86 ILE A N 1
ATOM 657 C CA . ILE A 1 86 ? 8.928 8.055 -16.311 1.00 84.06 86 ILE A CA 1
ATOM 658 C C . ILE A 1 86 ? 8.517 7.362 -15.008 1.00 84.06 86 ILE A C 1
ATOM 660 O O . ILE A 1 86 ? 8.378 6.141 -14.987 1.00 84.06 86 ILE A O 1
ATOM 664 N N . ASP A 1 87 ? 8.234 8.132 -13.955 1.00 76.12 87 ASP A N 1
ATOM 665 C CA . ASP A 1 87 ? 7.762 7.587 -12.681 1.00 76.12 87 ASP A CA 1
ATOM 666 C C . ASP A 1 87 ? 6.444 6.817 -12.859 1.00 76.12 87 ASP A C 1
ATOM 668 O O . ASP A 1 87 ? 6.331 5.699 -12.364 1.00 76.12 87 ASP A O 1
ATOM 672 N N . TYR A 1 88 ? 5.472 7.345 -13.614 1.00 75.38 88 TYR A N 1
ATOM 673 C CA . TYR A 1 88 ? 4.219 6.633 -13.913 1.00 75.38 88 TYR A CA 1
ATOM 674 C C . TYR A 1 88 ? 4.443 5.320 -14.669 1.00 75.38 88 TYR A C 1
ATOM 676 O O . TYR A 1 88 ? 3.808 4.313 -14.358 1.00 75.38 88 TYR A O 1
ATOM 684 N N . ILE A 1 89 ? 5.355 5.309 -15.643 1.00 78.44 89 ILE A N 1
ATOM 685 C CA . ILE A 1 89 ? 5.700 4.102 -16.402 1.00 78.44 89 ILE A CA 1
ATOM 686 C C . ILE A 1 89 ? 6.329 3.050 -15.480 1.00 78.44 89 ILE A C 1
ATOM 688 O O . ILE A 1 89 ? 5.928 1.885 -15.507 1.00 78.44 89 ILE A O 1
ATOM 692 N N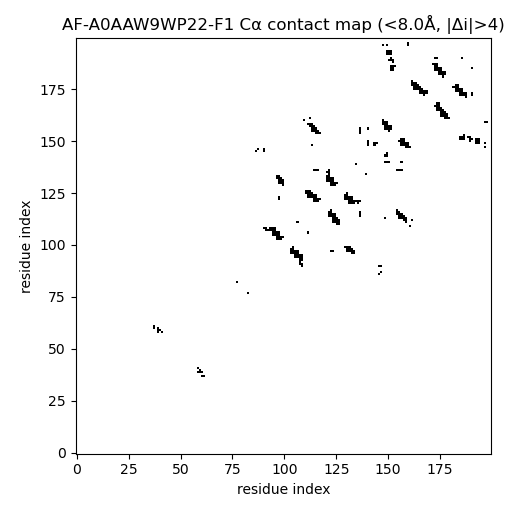 . HIS A 1 90 ? 7.261 3.456 -14.613 1.00 71.81 90 HIS A N 1
ATOM 693 C CA . HIS A 1 90 ? 7.859 2.549 -13.633 1.00 71.81 90 HIS A CA 1
ATOM 694 C C . HIS A 1 90 ? 6.827 1.975 -12.658 1.00 71.81 90 HIS A C 1
ATOM 696 O O . HIS A 1 90 ? 6.930 0.804 -12.305 1.00 71.81 90 HIS A O 1
ATOM 702 N N . GLN A 1 91 ? 5.815 2.749 -12.258 1.00 65.00 91 GLN A N 1
ATOM 703 C CA . GLN A 1 91 ? 4.722 2.252 -11.411 1.00 65.00 91 GLN A CA 1
ATOM 704 C C . GLN A 1 91 ? 3.867 1.196 -12.120 1.00 65.00 91 GLN A C 1
ATOM 706 O O . GLN A 1 91 ? 3.449 0.224 -11.488 1.00 65.00 9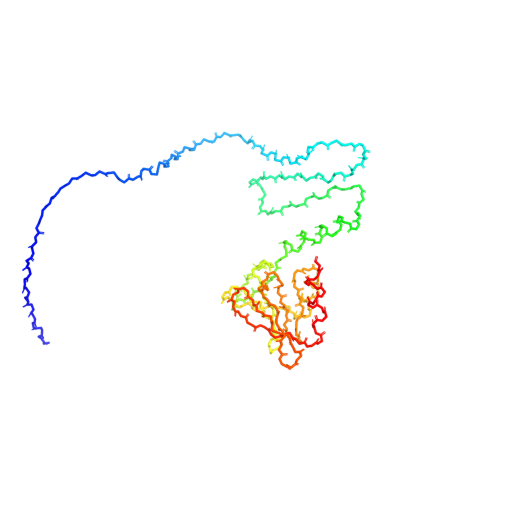1 GLN A O 1
ATOM 711 N N . TYR A 1 92 ? 3.626 1.374 -13.422 1.00 65.69 92 TYR A N 1
ATOM 712 C CA . TYR A 1 92 ? 2.885 0.421 -14.252 1.00 65.69 92 TYR A CA 1
ATOM 713 C C . TYR A 1 92 ? 3.641 -0.902 -14.430 1.00 65.69 92 TYR A C 1
ATOM 715 O O . TYR A 1 92 ? 3.042 -1.973 -14.437 1.00 65.69 92 TYR A O 1
ATOM 723 N N . SER A 1 93 ? 4.970 -0.834 -14.519 1.00 66.81 93 SER A N 1
ATOM 724 C CA . SER A 1 93 ? 5.839 -2.009 -14.644 1.00 66.81 93 SER A CA 1
ATOM 725 C C . SER A 1 93 ? 6.252 -2.621 -13.296 1.00 66.81 93 SER A C 1
ATOM 727 O O . SER A 1 93 ? 7.059 -3.550 -13.268 1.00 66.81 93 SER A O 1
ATOM 729 N N . PHE A 1 94 ? 5.749 -2.102 -12.172 1.00 72.81 94 PHE A N 1
ATOM 730 C CA . PHE A 1 94 ? 6.157 -2.545 -10.844 1.00 72.81 94 PHE A CA 1
ATOM 731 C C . PHE A 1 94 ? 5.432 -3.834 -10.438 1.00 72.81 94 PHE A C 1
ATOM 733 O O . PHE A 1 94 ? 4.202 -3.866 -10.335 1.00 72.81 94 PHE A O 1
ATOM 740 N N . SER A 1 95 ? 6.209 -4.882 -10.156 1.00 85.56 95 SER A N 1
ATOM 741 C CA . SER A 1 95 ? 5.721 -6.140 -9.588 1.00 85.56 95 SER A CA 1
ATOM 742 C C . SER A 1 95 ? 6.316 -6.402 -8.208 1.00 85.56 95 SER A C 1
ATOM 744 O O . SER A 1 95 ? 7.510 -6.174 -7.998 1.00 85.56 95 SER A O 1
ATOM 746 N N . LEU A 1 96 ? 5.519 -6.949 -7.293 1.00 89.75 96 LEU A N 1
ATOM 747 C CA . LEU A 1 96 ? 5.982 -7.419 -5.987 1.00 89.75 96 LEU A CA 1
ATOM 748 C C . LEU A 1 96 ? 6.089 -8.943 -5.964 1.00 89.75 96 LEU A C 1
ATOM 750 O O . LEU A 1 96 ? 5.192 -9.639 -6.434 1.00 89.75 96 LEU A O 1
ATOM 754 N N . GLU A 1 97 ? 7.171 -9.463 -5.380 1.00 93.06 97 GLU A N 1
ATOM 755 C CA . GLU A 1 97 ? 7.289 -10.895 -5.097 1.00 93.06 97 GLU A CA 1
ATOM 756 C C . GLU A 1 97 ? 6.409 -11.252 -3.887 1.00 93.06 97 GLU A C 1
ATOM 758 O O . GLU A 1 97 ? 6.550 -10.684 -2.797 1.00 93.06 97 GLU A O 1
ATOM 763 N N . GLY A 1 98 ? 5.516 -12.219 -4.078 1.00 95.56 98 GLY A N 1
ATOM 764 C CA . GLY A 1 98 ? 4.681 -12.809 -3.041 1.00 95.56 98 GLY A CA 1
ATOM 765 C C . GLY A 1 98 ? 4.783 -14.334 -3.047 1.00 95.56 98 GLY A C 1
ATOM 766 O O . GLY A 1 98 ? 4.958 -14.949 -4.097 1.00 95.56 98 GLY A O 1
ATOM 767 N N . ARG A 1 99 ? 4.670 -14.968 -1.879 1.00 96.62 99 ARG A N 1
ATOM 768 C CA . ARG A 1 99 ? 4.811 -16.423 -1.723 1.00 96.62 99 ARG A CA 1
ATOM 769 C C . ARG A 1 99 ? 3.538 -17.084 -1.216 1.00 96.62 99 ARG A C 1
ATOM 771 O O . ARG A 1 99 ? 2.863 -16.547 -0.340 1.00 96.62 99 ARG A O 1
ATOM 778 N N . ILE A 1 100 ? 3.253 -18.278 -1.730 1.00 95.81 100 ILE A N 1
ATOM 779 C CA . ILE A 1 100 ? 2.244 -19.197 -1.185 1.00 95.81 100 ILE A CA 1
ATOM 780 C C . ILE A 1 100 ? 2.934 -20.543 -0.971 1.00 95.81 100 ILE A C 1
ATOM 782 O O . ILE A 1 100 ? 3.303 -21.223 -1.931 1.00 95.81 100 ILE A O 1
ATOM 786 N N . GLY A 1 101 ? 3.142 -20.913 0.295 1.00 92.62 101 GLY A N 1
ATOM 787 C CA . GLY A 1 101 ? 3.997 -22.047 0.645 1.00 92.62 101 GLY A CA 1
ATOM 788 C C . GLY A 1 101 ? 5.419 -21.827 0.124 1.00 92.62 101 GLY A C 1
ATOM 789 O O . GLY A 1 101 ? 6.038 -20.799 0.399 1.00 92.62 101 GLY A O 1
ATOM 790 N N . ASP A 1 102 ? 5.920 -22.773 -0.669 1.00 92.56 102 ASP A N 1
ATOM 791 C CA . ASP A 1 102 ? 7.269 -22.689 -1.231 1.00 92.56 102 ASP A CA 1
ATOM 792 C C . ASP A 1 102 ? 7.346 -21.940 -2.567 1.00 92.56 102 ASP A C 1
ATOM 794 O O . ASP A 1 102 ? 8.436 -21.509 -2.950 1.00 92.56 102 ASP A O 1
ATOM 798 N N . ALA A 1 103 ? 6.213 -21.721 -3.239 1.00 93.44 103 ALA A N 1
ATOM 799 C CA . ALA A 1 103 ? 6.158 -21.077 -4.547 1.00 93.44 103 ALA A CA 1
ATOM 800 C C . ALA A 1 103 ? 6.215 -19.543 -4.443 1.00 93.44 103 ALA A C 1
ATOM 802 O O . ALA A 1 103 ? 5.544 -18.949 -3.596 1.00 93.44 103 ALA A O 1
ATOM 803 N N . SER A 1 104 ? 6.994 -18.917 -5.331 1.00 93.62 104 SER A N 1
ATOM 804 C CA . SER A 1 104 ? 7.056 -17.462 -5.520 1.00 93.62 104 SER A CA 1
ATOM 805 C C . SER A 1 104 ? 6.255 -17.043 -6.752 1.00 93.62 104 SER A C 1
ATOM 807 O O . SER A 1 104 ? 6.279 -17.716 -7.782 1.00 93.62 104 SER A O 1
ATOM 809 N N . PHE A 1 105 ? 5.578 -15.906 -6.639 1.00 92.69 105 PHE A N 1
ATOM 810 C CA . PHE A 1 105 ? 4.758 -15.285 -7.672 1.00 92.69 105 PHE A CA 1
ATOM 811 C C . PHE A 1 105 ? 5.129 -13.807 -7.774 1.00 92.69 105 PHE A C 1
ATOM 813 O O . PHE A 1 105 ? 5.351 -13.156 -6.753 1.00 92.69 105 PHE A O 1
ATOM 820 N N . TYR A 1 106 ? 5.163 -13.273 -8.990 1.00 90.94 106 TYR A N 1
ATOM 821 C CA . TYR A 1 106 ? 5.289 -11.837 -9.225 1.00 90.94 106 TYR A CA 1
ATOM 822 C C . TYR A 1 106 ? 3.901 -11.265 -9.484 1.00 90.94 106 TYR A C 1
ATOM 824 O O . TYR A 1 106 ? 3.211 -11.707 -10.397 1.00 90.94 106 TYR A O 1
ATOM 832 N N . LEU A 1 107 ? 3.488 -10.325 -8.639 1.00 91.19 107 LEU A N 1
ATOM 833 C CA . LEU A 1 107 ? 2.170 -9.699 -8.671 1.00 91.19 107 LEU A CA 1
ATOM 834 C C . LEU A 1 107 ? 2.306 -8.289 -9.217 1.00 91.19 107 LEU A C 1
ATOM 836 O O . LEU A 1 107 ? 3.039 -7.486 -8.629 1.00 91.19 107 LEU A O 1
ATOM 840 N N . HIS A 1 108 ? 1.587 -7.963 -10.287 1.00 88.38 108 HIS A N 1
ATOM 841 C CA . HIS A 1 108 ? 1.528 -6.581 -10.749 1.00 88.38 108 HIS A CA 1
ATOM 842 C C . HIS A 1 108 ? 0.799 -5.702 -9.728 1.00 88.38 108 HIS A C 1
ATOM 844 O O . HIS A 1 108 ? -0.120 -6.139 -9.031 1.00 88.38 108 HIS A O 1
ATOM 850 N N . SER A 1 109 ? 1.200 -4.435 -9.648 1.00 85.19 109 SER A N 1
ATOM 851 C CA . SER A 1 109 ? 0.616 -3.452 -8.728 1.00 85.19 109 SER A CA 1
ATOM 852 C C . SER A 1 109 ? -0.913 -3.330 -8.851 1.00 85.19 109 SER A C 1
ATOM 854 O O . SER A 1 109 ? -1.594 -3.114 -7.848 1.00 85.19 109 SER A O 1
ATOM 856 N N . GLU A 1 110 ? -1.464 -3.524 -10.052 1.00 86.69 110 GLU A N 1
ATOM 857 C CA . GLU A 1 110 ? -2.907 -3.493 -10.325 1.00 86.69 110 GLU A CA 1
ATOM 858 C C . GLU A 1 110 ? -3.677 -4.655 -9.680 1.00 86.69 110 GLU A C 1
ATOM 860 O O . GLU A 1 110 ? -4.843 -4.499 -9.309 1.00 86.69 110 GLU A O 1
ATOM 865 N N . GLU A 1 111 ? -3.029 -5.810 -9.518 1.00 90.75 111 GLU A N 1
ATOM 866 C CA . GLU A 1 111 ? -3.626 -7.003 -8.911 1.00 90.75 111 GLU A CA 1
ATOM 867 C C . GLU A 1 111 ? -3.705 -6.883 -7.386 1.00 90.75 111 GLU A C 1
ATOM 869 O O . GLU A 1 111 ? -4.581 -7.467 -6.745 1.00 90.75 111 GLU A O 1
ATOM 874 N N . ILE A 1 112 ? -2.795 -6.108 -6.792 1.00 94.44 112 ILE A N 1
ATOM 875 C CA . ILE A 1 112 ? -2.682 -5.967 -5.344 1.00 94.44 112 ILE A CA 1
ATOM 876 C C . ILE A 1 112 ? -3.701 -4.936 -4.850 1.00 94.44 112 ILE A C 1
ATOM 878 O O . ILE A 1 112 ? -3.651 -3.746 -5.174 1.00 94.44 112 ILE A O 1
ATOM 882 N N . ILE A 1 113 ? -4.618 -5.411 -4.012 1.00 97.19 113 ILE A N 1
ATOM 883 C CA . ILE A 1 113 ? -5.719 -4.641 -3.434 1.00 97.19 113 ILE A CA 1
ATOM 884 C C . ILE A 1 113 ? -5.221 -3.840 -2.225 1.00 97.19 113 ILE A C 1
ATOM 886 O O . ILE A 1 113 ? -5.462 -2.636 -2.106 1.00 97.19 113 ILE A O 1
ATOM 890 N N . TYR A 1 114 ? -4.522 -4.508 -1.312 1.00 97.75 114 TYR A N 1
ATOM 891 C CA . TYR A 1 114 ? -3.896 -3.893 -0.149 1.00 97.75 114 TYR A CA 1
ATOM 892 C C . TYR A 1 114 ? -2.772 -4.783 0.387 1.00 97.75 114 TYR A C 1
ATOM 894 O O . TYR A 1 114 ? -2.641 -5.956 0.035 1.00 97.75 114 TYR A O 1
ATOM 902 N N . VAL A 1 115 ? -1.952 -4.196 1.246 1.00 97.81 115 VAL A N 1
ATOM 903 C CA . VAL A 1 115 ? -0.896 -4.857 1.999 1.00 97.81 115 VAL A CA 1
ATOM 904 C C . VAL A 1 115 ? -1.225 -4.712 3.474 1.00 97.81 115 VAL A C 1
ATOM 906 O O . VAL A 1 115 ? -1.578 -3.619 3.923 1.00 97.81 115 VAL A O 1
ATOM 909 N N . ASP A 1 116 ? -1.106 -5.793 4.231 1.00 97.50 116 ASP A N 1
ATOM 910 C CA . ASP A 1 116 ? -1.250 -5.763 5.685 1.00 97.50 116 ASP A CA 1
ATOM 911 C C . ASP A 1 116 ? -0.067 -6.453 6.358 1.00 97.50 116 ASP A C 1
ATOM 913 O O . ASP A 1 116 ? 0.622 -7.279 5.757 1.00 97.50 116 ASP A O 1
ATOM 917 N N . SER A 1 117 ? 0.176 -6.108 7.615 1.00 97.56 117 SER A N 1
ATOM 918 C CA . SER A 1 117 ? 1.189 -6.753 8.434 1.00 97.56 117 SER A CA 1
ATOM 919 C C . SER A 1 117 ? 0.580 -7.291 9.720 1.00 97.56 117 SER A C 1
ATOM 921 O O . SER A 1 117 ? -0.060 -6.566 10.485 1.00 97.56 117 SER A O 1
ATOM 923 N N . ALA A 1 118 ? 0.827 -8.574 9.965 1.00 95.00 118 ALA A N 1
ATOM 924 C CA . ALA A 1 118 ? 0.400 -9.289 11.156 1.00 95.00 118 ALA A CA 1
ATOM 925 C C . ALA A 1 118 ? 1.556 -10.160 11.657 1.00 95.00 118 ALA A C 1
ATOM 927 O O . ALA A 1 118 ? 2.272 -10.766 10.861 1.00 95.00 118 ALA A O 1
ATOM 928 N N . ASP A 1 119 ? 1.770 -10.176 12.974 1.00 91.75 119 ASP A N 1
ATOM 929 C CA . ASP A 1 119 ? 2.786 -11.000 13.646 1.00 91.75 119 ASP A CA 1
ATOM 930 C C . ASP A 1 119 ? 4.204 -10.886 13.054 1.00 91.75 119 ASP A C 1
ATOM 932 O O . ASP A 1 119 ? 4.944 -11.860 12.931 1.00 91.75 119 ASP A O 1
ATOM 936 N N . GLY A 1 120 ? 4.586 -9.664 12.665 1.00 88.94 120 GLY A N 1
ATOM 937 C CA . GLY A 1 120 ? 5.904 -9.363 12.096 1.00 88.94 120 GLY A CA 1
ATOM 938 C C . GLY A 1 120 ? 6.089 -9.804 10.642 1.00 88.94 120 GLY A C 1
ATOM 939 O O . GLY A 1 120 ? 7.178 -9.637 10.098 1.00 88.94 120 GLY A O 1
ATOM 940 N N . ARG A 1 121 ? 5.041 -10.331 10.007 1.00 95.94 121 ARG A N 1
ATOM 941 C CA . ARG A 1 121 ? 5.021 -10.722 8.594 1.00 95.94 121 ARG A CA 1
ATOM 942 C C . ARG A 1 121 ? 4.210 -9.728 7.781 1.00 95.94 121 ARG A C 1
ATOM 944 O O . ARG A 1 121 ? 3.390 -8.989 8.331 1.00 95.94 121 ARG A O 1
ATOM 951 N N . THR A 1 122 ? 4.442 -9.717 6.476 1.00 98.06 122 THR A N 1
ATOM 952 C CA . THR A 1 122 ? 3.769 -8.821 5.535 1.00 98.06 122 THR A CA 1
ATOM 953 C C . THR A 1 122 ? 3.032 -9.645 4.493 1.00 98.06 122 THR A C 1
ATOM 955 O O . THR A 1 122 ? 3.577 -10.614 3.969 1.00 98.06 122 THR A O 1
ATOM 958 N N . PHE A 1 123 ? 1.806 -9.247 4.174 1.00 98.12 123 PHE A N 1
ATOM 959 C CA . PHE A 1 123 ? 0.912 -9.983 3.293 1.00 98.12 123 PHE A CA 1
ATOM 960 C C . PHE A 1 123 ? 0.374 -9.079 2.188 1.00 98.12 123 PHE A C 1
ATOM 962 O O . PHE A 1 123 ? -0.130 -7.992 2.466 1.00 98.12 123 PHE A O 1
ATOM 969 N N . LEU A 1 124 ? 0.463 -9.546 0.945 1.00 97.69 124 LEU A N 1
ATOM 970 C CA . LEU A 1 124 ? -0.110 -8.919 -0.241 1.00 97.69 124 LEU A CA 1
ATOM 971 C C . LEU A 1 124 ? -1.457 -9.585 -0.531 1.00 97.69 124 LEU A C 1
ATOM 973 O O . LEU A 1 124 ? -1.515 -10.794 -0.767 1.00 97.69 124 LEU A O 1
ATOM 977 N N . TYR A 1 125 ? -2.534 -8.808 -0.523 1.00 97.44 125 TYR A N 1
ATOM 978 C CA . TYR A 1 125 ? -3.872 -9.292 -0.846 1.00 97.44 125 TYR A CA 1
ATOM 979 C C . TYR A 1 125 ? -4.162 -9.014 -2.319 1.00 97.44 125 TYR A C 1
ATOM 981 O O . TYR A 1 125 ? -4.169 -7.856 -2.739 1.00 97.44 125 TYR A O 1
ATOM 989 N N . SER A 1 126 ? -4.395 -10.069 -3.100 1.00 95.50 126 SER A N 1
ATOM 990 C CA . SER A 1 126 ? -4.703 -9.986 -4.533 1.00 95.50 126 SER A CA 1
ATOM 991 C C . SER A 1 126 ? -5.854 -10.931 -4.879 1.00 95.50 126 SER A C 1
ATOM 993 O O . SER A 1 126 ? -5.762 -12.155 -4.741 1.00 95.50 126 SER A O 1
ATOM 995 N N . GLY A 1 127 ? -6.983 -10.360 -5.305 1.00 90.75 127 GLY A N 1
ATOM 996 C CA . GLY A 1 127 ? -8.202 -11.113 -5.597 1.00 90.75 127 GLY A CA 1
ATOM 997 C C . GLY A 1 127 ? -8.692 -11.926 -4.393 1.00 90.75 127 GLY A C 1
ATOM 998 O O . GLY A 1 127 ? -9.184 -11.365 -3.420 1.00 90.75 127 GLY A O 1
ATOM 999 N N . LYS A 1 128 ? -8.599 -13.258 -4.486 1.00 90.31 128 LYS A N 1
ATOM 1000 C CA . LYS A 1 128 ? -8.953 -14.203 -3.405 1.00 90.31 128 LYS A CA 1
ATOM 1001 C C . LYS A 1 128 ? -7.733 -14.809 -2.707 1.00 90.31 128 LYS A C 1
ATOM 1003 O O . LYS A 1 128 ? -7.895 -15.621 -1.800 1.00 90.31 128 LYS A O 1
ATOM 1008 N N . ASN A 1 129 ? -6.537 -14.456 -3.160 1.00 96.12 129 ASN A N 1
ATOM 1009 C CA . ASN A 1 129 ? -5.289 -15.028 -2.693 1.00 96.12 129 ASN A CA 1
ATOM 1010 C C . ASN A 1 129 ? -4.580 -14.047 -1.759 1.00 96.12 129 ASN A C 1
ATOM 1012 O O . ASN A 1 129 ? -4.669 -12.825 -1.907 1.00 96.12 129 ASN A O 1
ATOM 1016 N N . VAL A 1 130 ? -3.840 -14.612 -0.811 1.00 97.06 130 VAL A N 1
ATOM 1017 C CA . VAL A 1 130 ? -2.990 -13.872 0.117 1.00 97.06 130 VAL A CA 1
ATOM 1018 C C . VAL A 1 130 ? -1.581 -14.414 -0.030 1.00 97.06 130 VAL A C 1
ATOM 1020 O O . VAL A 1 130 ? -1.367 -15.620 0.089 1.00 97.06 130 VAL A O 1
ATOM 1023 N N . TYR A 1 131 ? -0.636 -13.523 -0.302 1.00 97.81 131 TYR A N 1
ATOM 1024 C CA . TYR A 1 131 ? 0.756 -13.873 -0.545 1.00 97.81 131 TYR A CA 1
ATOM 1025 C C . TYR A 1 131 ? 1.630 -13.302 0.563 1.00 97.81 131 TYR A C 1
ATOM 1027 O O . TYR A 1 131 ? 1.518 -12.125 0.894 1.00 97.81 131 TYR A O 1
ATOM 1035 N N . GLU A 1 132 ? 2.528 -14.104 1.121 1.00 97.75 132 GLU A N 1
ATOM 1036 C CA . GLU A 1 132 ? 3.519 -13.617 2.080 1.00 97.75 132 GLU A CA 1
ATOM 1037 C C . GLU A 1 132 ? 4.650 -12.896 1.334 1.00 97.75 132 GLU A C 1
ATOM 1039 O O . GLU A 1 132 ? 5.228 -13.437 0.390 1.00 97.75 132 GLU A O 1
ATOM 1044 N N . SER A 1 133 ? 4.975 -11.676 1.752 1.00 96.38 133 SER A N 1
ATOM 1045 C CA . SER A 1 133 ? 6.121 -10.926 1.240 1.00 96.38 133 SER A CA 1
ATOM 1046 C C . SER A 1 133 ? 7.307 -11.063 2.193 1.00 96.38 133 SER A C 1
ATOM 1048 O O . SER A 1 133 ? 7.152 -11.031 3.414 1.00 96.38 133 SER A O 1
ATOM 1050 N N . ARG A 1 134 ? 8.515 -11.176 1.629 1.00 94.25 134 ARG A N 1
ATOM 1051 C CA . ARG A 1 134 ? 9.772 -11.118 2.397 1.00 94.25 134 ARG A CA 1
ATOM 1052 C C . ARG A 1 134 ? 10.114 -9.702 2.855 1.00 94.25 134 ARG A C 1
ATOM 1054 O O . ARG A 1 134 ? 10.973 -9.523 3.714 1.00 94.25 134 ARG A O 1
ATOM 1061 N N . GLU A 1 135 ? 9.479 -8.701 2.257 1.00 93.94 135 GLU A N 1
ATOM 1062 C CA . GLU A 1 135 ? 9.711 -7.305 2.578 1.00 93.94 135 GLU A CA 1
ATOM 1063 C C . GLU A 1 135 ? 8.844 -6.859 3.751 1.00 93.94 135 GLU A C 1
ATOM 1065 O O . GLU A 1 135 ? 7.724 -7.325 3.962 1.00 93.94 135 GLU A O 1
ATOM 1070 N N . THR A 1 136 ? 9.358 -5.913 4.529 1.00 96.19 136 THR A N 1
ATOM 1071 C CA . THR A 1 136 ? 8.568 -5.292 5.591 1.00 96.19 136 THR A CA 1
ATOM 1072 C C . THR A 1 136 ? 7.555 -4.321 4.994 1.00 96.19 136 THR A C 1
ATOM 1074 O O . THR A 1 136 ? 7.779 -3.744 3.929 1.00 96.19 136 THR A O 1
ATOM 1077 N N . LEU A 1 137 ? 6.467 -4.063 5.721 1.00 96.50 137 LEU A N 1
ATOM 1078 C CA . LEU A 1 137 ? 5.486 -3.049 5.332 1.00 96.50 137 LEU A CA 1
ATOM 1079 C C . LEU A 1 137 ? 6.126 -1.670 5.076 1.00 96.50 137 LEU A C 1
ATOM 1081 O O . LEU A 1 137 ? 5.705 -0.969 4.169 1.00 96.50 137 LEU A O 1
ATOM 1085 N N . ALA A 1 138 ? 7.148 -1.289 5.852 1.00 95.62 138 ALA A N 1
ATOM 1086 C CA . ALA A 1 138 ? 7.855 -0.020 5.668 1.00 95.62 138 ALA A CA 1
ATOM 1087 C C . ALA A 1 138 ? 8.693 0.001 4.376 1.00 95.62 138 ALA A C 1
ATOM 1089 O O . ALA A 1 138 ? 8.628 0.974 3.635 1.00 95.62 138 ALA A O 1
ATOM 1090 N N . SER A 1 139 ? 9.407 -1.090 4.065 1.00 93.88 139 SER A N 1
ATOM 1091 C CA . SER A 1 139 ? 10.128 -1.232 2.785 1.00 93.88 139 SER A CA 1
ATOM 1092 C C . SER A 1 139 ? 9.170 -1.125 1.598 1.00 93.88 139 SER A C 1
ATOM 1094 O O . SER A 1 139 ? 9.437 -0.421 0.625 1.00 93.88 139 SER A O 1
ATOM 1096 N N . LEU A 1 140 ? 8.012 -1.786 1.699 1.00 93.75 140 LEU A N 1
ATOM 1097 C CA . LEU A 1 140 ? 6.980 -1.700 0.672 1.00 93.75 140 LEU A CA 1
ATOM 1098 C C . LEU A 1 140 ? 6.385 -0.294 0.568 1.00 93.75 140 LEU A C 1
ATOM 1100 O O . LEU A 1 140 ? 6.163 0.166 -0.543 1.00 93.75 140 LEU A O 1
ATOM 1104 N N . GLU A 1 141 ? 6.163 0.415 1.677 1.00 93.50 141 GLU A N 1
ATOM 1105 C CA . GLU A 1 141 ? 5.697 1.809 1.651 1.00 93.50 141 GLU A CA 1
ATOM 1106 C C . GLU A 1 141 ? 6.649 2.718 0.867 1.00 93.50 141 GLU A C 1
ATOM 1108 O O . GLU A 1 141 ? 6.188 3.488 0.027 1.00 93.50 141 GLU A O 1
ATOM 1113 N N . GLU A 1 142 ? 7.960 2.602 1.090 1.00 91.00 142 GLU A N 1
ATOM 1114 C CA . GLU A 1 142 ? 8.966 3.386 0.365 1.00 91.00 142 GLU A CA 1
ATOM 1115 C C . GLU A 1 142 ? 8.969 3.059 -1.130 1.00 91.00 142 GLU A C 1
ATOM 1117 O O . GLU A 1 142 ? 8.906 3.966 -1.965 1.00 91.00 142 GLU A O 1
ATOM 1122 N N . LYS A 1 143 ? 8.961 1.767 -1.482 1.00 86.81 143 LYS A N 1
ATOM 1123 C CA . LYS A 1 143 ? 8.885 1.322 -2.883 1.00 86.81 143 LYS A CA 1
ATOM 1124 C C . LYS A 1 143 ? 7.612 1.794 -3.580 1.00 86.81 143 LYS A C 1
ATOM 1126 O O . LYS A 1 143 ? 7.624 2.079 -4.775 1.00 86.81 143 LYS A O 1
ATOM 1131 N N . LEU A 1 144 ? 6.518 1.878 -2.832 1.00 88.06 144 LEU A N 1
ATOM 1132 C CA . LEU A 1 144 ? 5.203 2.234 -3.339 1.00 88.06 144 LEU A CA 1
ATOM 1133 C C . LEU A 1 144 ? 4.885 3.735 -3.210 1.00 88.06 144 LEU A C 1
ATOM 1135 O O . LEU A 1 144 ? 3.814 4.152 -3.648 1.00 88.06 144 LEU A O 1
ATOM 1139 N N . ALA A 1 145 ? 5.779 4.567 -2.667 1.00 85.12 145 ALA A N 1
ATOM 1140 C CA . ALA A 1 145 ? 5.475 5.951 -2.282 1.00 85.12 145 ALA A CA 1
ATOM 1141 C C . ALA A 1 145 ? 4.863 6.798 -3.416 1.00 85.12 145 ALA A C 1
ATOM 1143 O O . ALA A 1 145 ? 3.906 7.552 -3.200 1.00 85.12 145 ALA A O 1
ATOM 1144 N N . ASN A 1 146 ? 5.360 6.621 -4.643 1.00 81.12 146 ASN A N 1
ATOM 1145 C CA . ASN A 1 146 ? 4.917 7.388 -5.810 1.00 81.12 146 ASN A CA 1
ATOM 1146 C C . ASN A 1 146 ? 3.731 6.759 -6.557 1.00 81.12 146 ASN A C 1
ATOM 1148 O O . ASN A 1 146 ? 3.205 7.380 -7.468 1.00 81.12 146 ASN A O 1
ATOM 1152 N N . THR A 1 147 ? 3.281 5.569 -6.159 1.00 85.25 147 THR A N 1
ATOM 1153 C CA . THR A 1 147 ? 2.195 4.817 -6.812 1.00 85.25 147 THR A CA 1
ATOM 1154 C C . THR A 1 147 ? 0.803 5.208 -6.285 1.00 85.25 147 THR A C 1
ATOM 1156 O O . THR A 1 147 ? 0.653 6.130 -5.477 1.00 85.25 147 THR A O 1
ATOM 1159 N N . THR A 1 148 ? -0.231 4.459 -6.683 1.00 89.56 148 THR A N 1
ATOM 1160 C CA . THR A 1 148 ? -1.598 4.529 -6.136 1.00 89.56 148 THR A CA 1
ATOM 1161 C C . THR A 1 148 ? -1.722 4.014 -4.697 1.00 89.56 148 THR A C 1
ATOM 1163 O O . THR A 1 148 ? -2.795 4.083 -4.102 1.00 89.56 148 THR A O 1
ATOM 1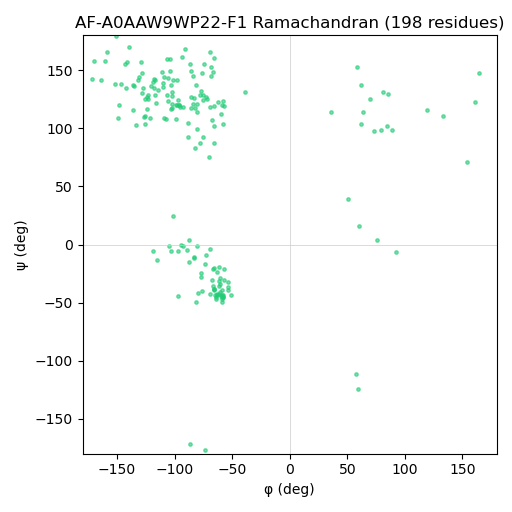166 N N . PHE A 1 149 ? -0.658 3.487 -4.099 1.00 93.81 149 PHE A N 1
ATOM 1167 C CA . PHE A 1 149 ? -0.706 2.957 -2.744 1.00 93.81 149 PHE A CA 1
ATOM 1168 C C . PHE A 1 149 ? -0.524 4.055 -1.695 1.00 93.81 149 PHE A C 1
ATOM 1170 O O . PHE A 1 149 ? 0.234 5.011 -1.874 1.00 93.81 149 PHE A O 1
ATOM 1177 N N . VAL A 1 150 ? -1.221 3.909 -0.571 1.00 96.12 150 VAL A N 1
ATOM 1178 C CA . VAL A 1 150 ? -1.114 4.824 0.568 1.00 96.12 150 VAL A CA 1
ATOM 1179 C C . VAL A 1 150 ? -1.298 4.083 1.881 1.00 96.12 150 VAL A C 1
ATOM 1181 O O . VAL A 1 150 ? -2.174 3.227 2.025 1.00 96.12 150 VAL A O 1
ATOM 1184 N N . ARG A 1 151 ? -0.470 4.416 2.870 1.00 97.81 151 ARG A N 1
ATOM 1185 C CA . ARG A 1 151 ? -0.586 3.853 4.211 1.00 97.81 151 ARG A CA 1
ATOM 1186 C C . ARG A 1 151 ? -1.802 4.430 4.927 1.00 97.81 151 ARG A C 1
ATOM 1188 O O . ARG A 1 151 ? -1.957 5.645 5.017 1.00 97.81 151 ARG A O 1
ATOM 1195 N N . ILE A 1 152 ? -2.664 3.554 5.443 1.00 97.69 152 ILE A N 1
ATOM 1196 C CA . ILE A 1 152 ? -3.926 3.928 6.107 1.00 97.69 152 ILE A CA 1
ATOM 1197 C C . ILE A 1 152 ? -3.964 3.554 7.590 1.00 97.69 152 ILE A C 1
ATOM 1199 O O . ILE A 1 152 ? -4.817 4.040 8.338 1.00 97.69 152 ILE A O 1
ATOM 1203 N N . SER A 1 153 ? -3.038 2.718 8.051 1.00 97.38 153 SER A N 1
ATOM 1204 C CA . SER A 1 153 ? -2.876 2.382 9.463 1.00 97.38 153 SER A CA 1
ATOM 1205 C C . SER A 1 153 ? -1.416 2.036 9.781 1.00 97.38 153 SER A C 1
ATOM 1207 O O . SER A 1 153 ? -0.547 2.018 8.909 1.00 97.38 153 SER A O 1
ATOM 1209 N N . LYS A 1 154 ? -1.134 1.713 11.051 1.00 96.00 154 LYS A N 1
ATOM 1210 C CA . LYS A 1 154 ? 0.193 1.234 11.466 1.00 96.00 154 LYS A CA 1
ATOM 1211 C C . LYS A 1 154 ? 0.615 -0.019 10.692 1.00 96.00 154 LYS A C 1
ATOM 1213 O O . LYS A 1 154 ? 1.806 -0.213 10.484 1.00 96.00 154 LYS A O 1
ATOM 1218 N N . ASN A 1 155 ? -0.331 -0.848 10.277 1.00 97.38 155 ASN A N 1
ATOM 1219 C CA . ASN A 1 155 ? -0.074 -2.145 9.673 1.00 97.38 155 ASN A CA 1
ATOM 1220 C C . ASN A 1 155 ? -0.602 -2.299 8.241 1.00 97.38 155 ASN A C 1
ATOM 1222 O O . ASN A 1 155 ? -0.255 -3.284 7.613 1.00 97.38 155 ASN A O 1
ATOM 1226 N N . CYS A 1 156 ? -1.336 -1.327 7.691 1.00 98.00 156 CYS A N 1
ATOM 1227 C CA . CYS A 1 156 ? -1.990 -1.484 6.395 1.00 98.00 156 CYS A CA 1
ATOM 1228 C C . CYS A 1 156 ? -1.671 -0.354 5.405 1.00 98.00 156 CYS A C 1
ATOM 1230 O O . CYS A 1 156 ? -1.739 0.836 5.743 1.00 98.00 156 CYS A O 1
ATOM 1232 N N . ILE A 1 157 ? -1.377 -0.752 4.165 1.00 98.06 157 ILE A N 1
ATOM 1233 C CA . ILE A 1 157 ? -1.247 0.092 2.973 1.00 98.06 157 ILE A CA 1
ATOM 1234 C C . ILE A 1 157 ? -2.332 -0.336 1.989 1.00 98.06 157 ILE A C 1
ATOM 1236 O O . ILE A 1 157 ? -2.439 -1.513 1.674 1.00 98.06 157 ILE A O 1
ATOM 1240 N N . VAL A 1 158 ? -3.126 0.598 1.476 1.00 97.81 158 VAL A N 1
ATOM 1241 C CA . VAL A 1 158 ? -4.202 0.307 0.517 1.00 97.81 158 VAL A CA 1
ATOM 1242 C C . VAL A 1 158 ? -3.845 0.823 -0.868 1.00 97.81 158 VAL A C 1
ATOM 1244 O O . VAL A 1 158 ? -3.262 1.900 -0.985 1.00 97.81 158 VAL A O 1
ATOM 1247 N N . ASN A 1 159 ? -4.239 0.096 -1.912 1.00 95.69 159 ASN A N 1
ATOM 1248 C CA . ASN A 1 159 ? -4.231 0.606 -3.276 1.00 95.69 159 ASN A CA 1
ATOM 1249 C C . ASN A 1 159 ? -5.482 1.470 -3.511 1.00 95.69 159 ASN A C 1
ATOM 1251 O O . ASN A 1 159 ? -6.606 0.958 -3.517 1.00 95.69 159 ASN A O 1
ATOM 1255 N N . THR A 1 160 ? -5.327 2.779 -3.728 1.00 94.88 160 THR A N 1
ATOM 1256 C CA . THR A 1 160 ? -6.476 3.674 -3.952 1.00 94.88 160 THR A CA 1
ATOM 1257 C C . THR A 1 160 ? -7.214 3.375 -5.256 1.00 94.88 160 THR A C 1
ATOM 1259 O O . THR A 1 160 ? -8.406 3.666 -5.347 1.00 94.88 160 THR A O 1
ATOM 1262 N N . ALA A 1 161 ? -6.579 2.703 -6.224 1.00 92.50 161 ALA A N 1
ATOM 1263 C CA . ALA A 1 161 ? -7.253 2.229 -7.433 1.00 92.50 161 ALA A CA 1
ATOM 1264 C C . ALA A 1 161 ? -8.351 1.194 -7.122 1.00 92.50 161 ALA A C 1
ATOM 1266 O O . ALA A 1 161 ? -9.300 1.047 -7.896 1.00 92.50 161 ALA A O 1
ATOM 1267 N N . TRP A 1 162 ? -8.265 0.508 -5.978 1.00 95.50 162 TRP A N 1
ATOM 1268 C CA . TRP A 1 162 ? -9.271 -0.437 -5.486 1.00 95.50 162 TRP A CA 1
ATOM 1269 C C . TRP A 1 162 ? -10.300 0.191 -4.544 1.00 95.50 162 TRP A C 1
ATOM 1271 O O . TRP A 1 162 ? -11.236 -0.487 -4.117 1.00 95.50 162 TRP A O 1
ATOM 1281 N N . LEU A 1 163 ? -10.179 1.483 -4.244 1.00 96.56 163 LEU A N 1
ATOM 1282 C CA . LEU A 1 163 ? -11.094 2.187 -3.360 1.00 96.56 163 LEU A CA 1
ATOM 1283 C C . LEU A 1 163 ? -12.425 2.461 -4.072 1.00 96.56 163 LEU A C 1
ATOM 1285 O O . LEU A 1 163 ? -12.465 2.987 -5.184 1.00 96.56 163 LEU A O 1
ATOM 1289 N N . LYS A 1 164 ? -13.531 2.093 -3.426 1.00 97.06 164 LYS A N 1
ATOM 1290 C CA . LYS A 1 164 ? -14.898 2.358 -3.893 1.00 97.06 164 LYS A CA 1
ATOM 1291 C C . LYS A 1 164 ? -15.477 3.607 -3.239 1.00 97.06 164 LYS A C 1
ATOM 1293 O O . LYS A 1 164 ? -16.097 4.421 -3.915 1.00 97.06 164 LYS A O 1
ATOM 1298 N N . SER A 1 165 ? -15.299 3.756 -1.931 1.00 96.81 165 SER A N 1
ATOM 1299 C CA . SER A 1 165 ? -15.734 4.945 -1.197 1.00 96.81 165 SER A CA 1
ATOM 1300 C C . SER A 1 165 ? -15.005 5.069 0.133 1.00 96.81 165 SER A C 1
ATOM 1302 O O . SER A 1 165 ? -14.550 4.075 0.695 1.00 96.81 165 SER A O 1
ATOM 1304 N N . VAL A 1 166 ? -14.962 6.287 0.669 1.00 96.88 166 VAL A N 1
ATOM 1305 C CA . VAL A 1 166 ? -14.482 6.561 2.026 1.00 96.88 166 VAL A CA 1
ATOM 1306 C C . VAL A 1 166 ? -15.583 7.262 2.802 1.00 96.88 166 VAL A C 1
ATOM 1308 O O . VAL A 1 166 ? -16.123 8.263 2.333 1.00 96.88 166 VAL A O 1
ATOM 1311 N N . SER A 1 167 ? -15.907 6.760 3.989 1.00 96.12 167 SER A N 1
ATOM 1312 C CA . SER A 1 167 ? -16.945 7.335 4.848 1.00 96.12 167 SER A CA 1
ATOM 1313 C C . SER A 1 167 ? -16.452 7.524 6.282 1.00 96.12 167 SER A C 1
ATOM 1315 O O . SER A 1 167 ? -15.691 6.695 6.784 1.00 96.12 167 SER A O 1
ATOM 1317 N N . PRO A 1 168 ? -16.869 8.597 6.972 1.00 95.69 168 PRO A N 1
ATOM 1318 C CA . PRO A 1 168 ? -16.512 8.804 8.367 1.00 95.69 168 PRO A CA 1
ATOM 1319 C C . PRO A 1 168 ? -17.184 7.779 9.283 1.00 95.69 168 PRO A C 1
ATOM 1321 O O . PRO A 1 168 ? -18.334 7.394 9.082 1.00 95.69 168 PRO A O 1
ATOM 1324 N N . LEU A 1 169 ? -16.462 7.383 10.328 1.00 93.50 169 LEU A N 1
ATOM 1325 C CA . LEU A 1 169 ? -16.976 6.607 11.450 1.00 93.50 169 LEU A CA 1
ATOM 1326 C C . LEU A 1 169 ? -17.165 7.508 12.676 1.00 93.50 169 LEU A C 1
ATOM 1328 O O . LEU A 1 169 ? -16.524 8.550 12.823 1.00 93.50 169 LEU A O 1
ATOM 1332 N N . TRP A 1 170 ? -18.003 7.053 13.606 1.00 86.38 170 TRP A N 1
ATOM 1333 C CA . TRP A 1 170 ? -18.350 7.745 14.854 1.00 86.38 170 TRP A CA 1
ATOM 1334 C C . TRP A 1 170 ? -17.148 8.094 15.753 1.00 86.38 170 TRP A C 1
ATOM 1336 O O . TRP A 1 170 ? -17.226 9.004 16.567 1.00 86.38 170 TRP A O 1
ATOM 1346 N N . ASN A 1 171 ? -16.010 7.417 15.589 1.00 88.19 171 ASN A N 1
ATOM 1347 C CA . ASN A 1 171 ? -14.796 7.590 16.394 1.00 88.19 171 ASN A CA 1
ATOM 1348 C C . ASN A 1 171 ? -13.698 8.427 15.702 1.00 88.19 171 ASN A C 1
ATOM 1350 O O . ASN A 1 171 ? -12.508 8.262 16.008 1.00 88.19 171 ASN A O 1
ATOM 1354 N N . HIS A 1 172 ? -14.080 9.295 14.760 1.00 89.56 172 HIS A N 1
ATOM 1355 C CA . HIS A 1 172 ? -13.186 10.122 13.933 1.00 89.56 172 HIS A CA 1
ATOM 1356 C C . HIS A 1 172 ? -12.193 9.329 13.066 1.00 89.56 172 HIS A C 1
ATOM 1358 O O . HIS A 1 172 ? -11.198 9.881 12.598 1.00 89.56 172 HIS A O 1
ATOM 1364 N N . ARG A 1 173 ? -12.426 8.030 12.871 1.00 95.00 173 ARG A N 1
ATOM 1365 C CA . ARG A 1 173 ? -11.726 7.213 11.870 1.00 95.00 173 ARG A CA 1
ATOM 1366 C C . ARG A 1 173 ? -12.509 7.254 10.563 1.00 95.00 173 ARG A C 1
ATOM 1368 O O . ARG A 1 173 ? -13.653 7.709 10.545 1.00 95.00 173 ARG A O 1
ATOM 1375 N N . LEU A 1 174 ? -11.908 6.766 9.485 1.00 97.06 174 LEU A N 1
ATOM 1376 C CA . LEU A 1 174 ? -12.632 6.542 8.234 1.00 97.06 174 LEU A CA 1
ATOM 1377 C C . LEU A 1 174 ? -12.749 5.042 7.968 1.00 97.06 174 LEU A C 1
ATOM 1379 O O . LEU A 1 174 ? -11.868 4.268 8.339 1.00 97.06 174 LEU A O 1
ATOM 1383 N N . GLU A 1 175 ? -13.833 4.650 7.318 1.00 97.69 175 GLU A N 1
ATOM 1384 C CA . GLU A 1 175 ? -13.983 3.355 6.666 1.00 97.69 175 GLU A CA 1
ATOM 1385 C C . GLU A 1 175 ? -13.662 3.537 5.180 1.00 97.69 175 GLU A C 1
ATOM 1387 O O . GLU A 1 175 ? -14.250 4.391 4.516 1.00 97.69 175 GLU A O 1
ATOM 1392 N N . ALA A 1 176 ? -12.716 2.751 4.679 1.00 97.88 176 ALA A N 1
ATOM 1393 C CA . ALA A 1 176 ? -12.394 2.611 3.269 1.00 97.88 176 ALA A CA 1
ATOM 1394 C C . ALA A 1 176 ? -13.086 1.348 2.744 1.00 97.88 176 ALA A C 1
ATOM 1396 O O . ALA A 1 176 ? -12.697 0.233 3.090 1.00 97.88 176 ALA A O 1
ATOM 1397 N N . LEU A 1 177 ? -14.124 1.527 1.928 1.00 98.06 177 LEU A N 1
ATOM 1398 C CA . LEU A 1 177 ? -14.800 0.437 1.231 1.00 98.06 177 LEU A CA 1
ATOM 1399 C C . LEU A 1 177 ? -14.064 0.160 -0.078 1.00 98.06 177 LEU A C 1
ATOM 1401 O O . LEU A 1 177 ? -13.883 1.076 -0.884 1.00 98.06 177 LEU A O 1
ATOM 1405 N N . LEU A 1 178 ? -13.681 -1.090 -0.307 1.00 97.56 178 LEU A N 1
ATOM 1406 C CA . LEU A 1 178 ? -12.983 -1.530 -1.511 1.00 97.56 178 LEU A CA 1
ATOM 1407 C C . LEU A 1 178 ? -13.962 -2.052 -2.571 1.00 97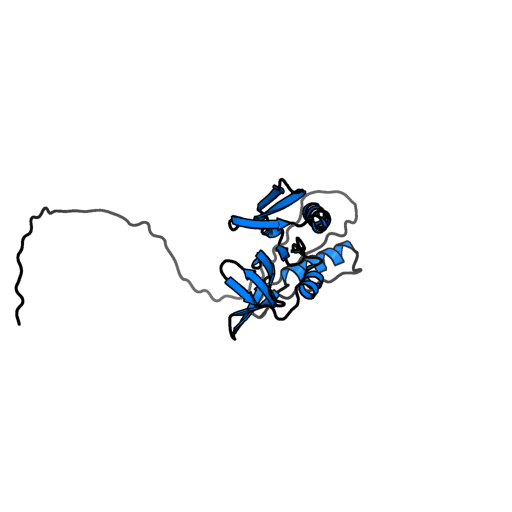.56 178 LEU A C 1
ATOM 1409 O O . LEU A 1 178 ? -15.110 -2.404 -2.281 1.00 97.56 178 LEU A O 1
ATOM 1413 N N . LYS A 1 179 ? -13.515 -2.119 -3.829 1.00 96.19 179 LYS A N 1
ATOM 1414 C CA . LYS A 1 179 ? -14.318 -2.613 -4.966 1.00 96.19 179 LYS A CA 1
ATOM 1415 C C . LYS A 1 179 ? -14.762 -4.070 -4.799 1.00 96.19 179 LYS A C 1
ATOM 1417 O O . LYS A 1 179 ? -15.833 -4.421 -5.285 1.00 96.19 179 LYS A O 1
ATOM 1422 N N . ASN A 1 180 ? -13.987 -4.886 -4.082 1.00 93.75 180 ASN A N 1
ATOM 1423 C CA . ASN A 1 180 ? -14.330 -6.275 -3.760 1.00 93.75 180 ASN A CA 1
ATOM 1424 C C . ASN A 1 180 ? -15.302 -6.412 -2.565 1.00 93.75 180 ASN A C 1
ATOM 1426 O O . ASN A 1 180 ? -15.702 -7.523 -2.231 1.00 93.75 180 ASN A O 1
ATOM 1430 N N . GLY A 1 181 ? -15.706 -5.298 -1.943 1.00 95.38 181 GLY A N 1
ATOM 1431 C CA . GLY A 1 181 ? -16.639 -5.266 -0.815 1.00 95.38 181 GLY A CA 1
ATOM 1432 C C . GLY A 1 181 ? -15.983 -5.310 0.565 1.00 95.38 181 GLY A C 1
ATOM 1433 O O . GLY A 1 181 ? -16.684 -5.122 1.560 1.00 95.38 181 GLY A O 1
ATOM 1434 N N . GLU A 1 182 ? -14.666 -5.505 0.647 1.00 96.06 182 GLU A N 1
ATOM 1435 C CA . GLU A 1 182 ? -13.943 -5.443 1.916 1.00 96.06 182 GLU A CA 1
ATOM 1436 C C . GLU A 1 182 ? -13.908 -4.022 2.488 1.00 96.06 182 GLU A C 1
ATOM 1438 O O . GLU A 1 182 ? -13.986 -3.023 1.766 1.00 96.06 182 GLU A O 1
ATOM 1443 N N . LYS A 1 183 ? -13.794 -3.936 3.815 1.00 97.31 183 LYS A N 1
ATOM 1444 C CA . LYS A 1 183 ? -13.801 -2.682 4.569 1.00 97.31 183 LYS A CA 1
ATOM 1445 C C . LYS A 1 183 ? -12.536 -2.578 5.403 1.00 97.31 183 LYS A C 1
ATOM 1447 O O . LYS A 1 183 ? -12.338 -3.361 6.329 1.00 97.31 183 LYS A O 1
ATOM 1452 N N . LEU A 1 184 ? -11.714 -1.577 5.110 1.00 97.69 184 LEU A N 1
ATOM 1453 C CA . LEU A 1 184 ? -10.499 -1.277 5.862 1.00 97.69 184 LEU A CA 1
ATOM 1454 C C . LEU A 1 184 ? -10.707 -0.034 6.723 1.00 97.69 184 LEU A C 1
ATOM 1456 O O . LEU A 1 184 ? -11.366 0.922 6.313 1.00 97.69 184 LEU A O 1
ATOM 1460 N N . ILE A 1 185 ? -10.129 -0.020 7.923 1.00 97.44 185 ILE A N 1
ATOM 1461 C CA . ILE A 1 185 ? -10.254 1.130 8.819 1.00 97.44 185 ILE A CA 1
ATOM 1462 C C . ILE A 1 185 ? -9.019 2.020 8.724 1.00 97.44 185 ILE A C 1
ATOM 1464 O O . ILE A 1 185 ? -7.914 1.621 9.093 1.00 97.44 185 ILE A O 1
ATOM 1468 N N . VAL A 1 186 ? -9.236 3.274 8.342 1.00 97.88 186 VAL A N 1
ATOM 1469 C CA . VAL A 1 186 ? -8.204 4.307 8.280 1.00 97.88 186 VAL A CA 1
ATOM 1470 C C . VAL A 1 186 ? -8.031 4.933 9.660 1.00 97.88 186 VAL A C 1
ATOM 1472 O O . VAL A 1 186 ? -8.968 5.476 10.258 1.00 97.88 186 VAL A O 1
ATOM 1475 N N . SER A 1 187 ? -6.821 4.853 10.198 1.00 96.88 187 SER A N 1
ATOM 1476 C CA . SER A 1 187 ? -6.466 5.462 11.480 1.00 96.88 187 SER A CA 1
ATOM 1477 C C . SER A 1 187 ? -6.288 6.975 11.344 1.00 96.88 187 SER A C 1
ATOM 1479 O O . SER A 1 187 ? -5.819 7.463 10.322 1.00 96.88 187 SER A O 1
ATOM 1481 N N . ARG A 1 188 ? -6.620 7.727 12.405 1.00 95.38 188 ARG A N 1
ATOM 1482 C CA . ARG A 1 188 ? -6.677 9.205 12.392 1.00 95.38 188 ARG A CA 1
ATOM 1483 C C . ARG A 1 188 ? -5.412 9.862 11.835 1.00 95.38 188 ARG A C 1
ATOM 1485 O O . ARG A 1 188 ? -5.507 10.758 11.006 1.00 95.38 188 ARG A O 1
ATOM 1492 N N . ASN A 1 189 ? -4.248 9.360 12.244 1.00 96.19 189 ASN A N 1
ATOM 1493 C CA . ASN A 1 189 ? -2.941 9.894 11.849 1.00 96.19 189 ASN A CA 1
ATOM 1494 C C . ASN A 1 189 ? -2.644 9.736 10.349 1.00 96.19 189 ASN A C 1
ATOM 1496 O O . ASN A 1 189 ? -1.806 10.455 9.824 1.00 96.19 189 ASN A O 1
ATOM 1500 N N . TYR A 1 190 ? -3.335 8.823 9.664 1.00 96.50 190 TYR A N 1
ATOM 1501 C CA . TYR A 1 190 ? -3.129 8.516 8.247 1.00 96.50 190 TYR A CA 1
ATOM 1502 C C . TYR A 1 190 ? -4.201 9.135 7.339 1.00 96.50 190 TYR A C 1
ATOM 1504 O O . TYR A 1 190 ? -4.089 9.087 6.117 1.00 96.50 190 TYR A O 1
ATOM 1512 N N . ILE A 1 191 ? -5.233 9.764 7.917 1.00 95.81 191 ILE A N 1
ATOM 1513 C CA . ILE A 1 191 ? -6.269 10.470 7.152 1.00 95.81 191 ILE A CA 1
ATOM 1514 C C . ILE A 1 191 ? -5.679 11.576 6.258 1.00 95.81 191 ILE A C 1
ATOM 1516 O O . ILE A 1 191 ? -6.120 11.663 5.111 1.00 95.81 191 ILE A O 1
ATOM 1520 N N . PRO A 1 192 ? -4.720 12.415 6.714 1.00 95.94 192 PRO A N 1
ATOM 1521 C CA . PRO A 1 192 ? -4.139 13.447 5.856 1.00 95.94 192 PRO A CA 1
ATOM 1522 C C . PRO A 1 192 ? -3.479 12.862 4.602 1.00 95.94 192 PRO A C 1
ATOM 1524 O O . PRO A 1 192 ? -3.798 13.303 3.503 1.00 95.94 192 PRO A O 1
ATOM 1527 N N . ALA A 1 193 ? -2.665 11.813 4.762 1.00 94.31 193 ALA A N 1
ATOM 1528 C CA . ALA A 1 193 ? -1.982 11.145 3.654 1.00 94.31 193 ALA A CA 1
ATOM 1529 C C . ALA A 1 193 ? -2.972 10.536 2.646 1.00 94.31 193 ALA A C 1
ATOM 1531 O O . ALA A 1 193 ? -2.811 10.695 1.437 1.00 94.31 193 ALA A O 1
ATOM 1532 N N . LEU A 1 194 ? -4.044 9.894 3.130 1.00 95.88 194 LEU A N 1
ATOM 1533 C CA . LEU A 1 194 ? -5.095 9.367 2.256 1.00 95.88 194 LEU A CA 1
ATOM 1534 C C . LEU A 1 194 ? -5.806 10.483 1.477 1.00 95.88 194 LEU A C 1
ATOM 1536 O O . LEU A 1 194 ? -6.049 10.335 0.283 1.00 95.88 194 LEU A O 1
ATOM 1540 N N . LYS A 1 195 ? -6.144 11.601 2.132 1.00 93.69 195 LYS A N 1
ATOM 1541 C CA . LYS A 1 195 ? -6.802 12.737 1.466 1.00 93.69 195 LYS A CA 1
ATOM 1542 C C . LYS A 1 195 ? -5.917 13.363 0.396 1.00 93.69 195 LYS A C 1
ATOM 1544 O O . LYS A 1 195 ? -6.418 13.659 -0.681 1.00 93.69 195 LYS A O 1
ATOM 1549 N N . GLU A 1 196 ? -4.631 13.533 0.689 1.00 92.88 196 GLU A N 1
ATOM 1550 C CA . GLU A 1 196 ? -3.656 14.042 -0.272 1.00 92.88 196 GLU A CA 1
ATOM 1551 C C . GLU A 1 196 ? -3.592 13.139 -1.508 1.00 92.88 196 GLU A C 1
ATOM 1553 O O . GLU A 1 196 ? -3.784 13.625 -2.622 1.00 92.88 196 GLU A O 1
ATOM 1558 N N . LYS A 1 197 ? -3.453 11.819 -1.313 1.00 90.94 197 LYS A N 1
ATOM 1559 C CA . LYS A 1 197 ? -3.400 10.842 -2.412 1.00 90.94 197 LYS A CA 1
ATOM 1560 C C . LYS A 1 197 ? -4.676 10.820 -3.270 1.00 90.94 197 LYS A C 1
ATOM 1562 O O . LYS A 1 197 ? -4.586 10.554 -4.458 1.00 90.94 197 LYS A O 1
ATOM 1567 N N . LEU A 1 198 ? -5.851 11.102 -2.698 1.00 88.88 198 LEU A N 1
ATOM 1568 C CA . LEU A 1 198 ? -7.126 11.168 -3.437 1.00 88.88 198 LEU A CA 1
ATOM 1569 C C . LEU A 1 198 ? -7.380 12.514 -4.135 1.00 88.88 198 LEU A C 1
ATOM 1571 O O . LEU A 1 198 ? -8.334 12.625 -4.902 1.00 88.88 198 LEU A O 1
ATOM 1575 N N . SER A 1 199 ? -6.583 13.538 -3.830 1.00 84.31 199 SER A N 1
ATOM 1576 C CA . SER A 1 199 ? -6.691 14.875 -4.432 1.00 84.31 199 SER A CA 1
ATOM 1577 C C . SER A 1 199 ? -5.722 15.120 -5.594 1.00 84.31 199 SER A C 1
ATOM 1579 O O . SER A 1 199 ? -5.791 16.180 -6.217 1.00 84.31 199 SER A O 1
ATOM 1581 N N . GLN A 1 200 ? -4.822 14.165 -5.848 1.00 59.41 200 GLN A N 1
ATOM 1582 C CA . GLN A 1 200 ? -3.865 14.141 -6.960 1.00 59.41 200 GLN A CA 1
ATOM 1583 C C . GLN A 1 200 ? -4.497 13.512 -8.202 1.00 59.41 200 GLN A C 1
ATOM 1585 O O . GLN A 1 200 ? -4.187 14.009 -9.308 1.00 59.41 200 GLN A O 1
#

Foldseek 3Di:
DDDDDDDDDDDDDDDDDDDDDDDDPDDDDDDDDDDDDWDWDFDDDDDDDDDPDPDDGDTDGDDPPDPDDDDDDDDPDCDPVNVLVVVVVCLQVDWAWFADVPDIDTHRPVQFFKWFDDPQWIWTDGDPDITTHPDGPVRVCVVCVSDQWFDQDPTMIGRCVQFPDWAADPVRWIWTQGVVGDTDIGDNVRVVVVVVSVVD

Secondary structure (DSSP, 8-state):
------------------------------------------------------PPPP-----TT-SS-------SS--HHHHHHHHHHHHHT-EEEEEETTEEEEEETTTEEEEEEETTEEEEEETTEEEEESS-HHHHHHHHTTSSEEE-SSSEEEEGGGEEEEEE-TTS-EEEEETTS-EEEEPGGGHHHHHHHHH-

InterPro domains:
  IPR007492 LytTR DNA-binding domain [PF04397] (105-198)
  IPR007492 LytTR DNA-binding domain [PS50930] (96-200)
  IPR007492 LytTR DNA-binding domain [SM00850] (102-199)
  IPR046947 Transcriptional regulatory protein LytR-like [PTHR37299] (96-199)

Mean predicted aligned error: 16.28 Å

Organism: NCBI:txid154046

Sequence (200 aa):
MSLPGLTGEQGTTGTGNSNSSPLRASWPFSLVLSSGRFYNNTINPVHGTSKKENHMKITLHEGLDLSEPEIEIRCHIADPRLKRLIDYIHQYSFSLEGRIGDASFYLHSEEIIYVDSADGRTFLYSGKNVYESRETLASLEEKLANTTFVRISKNCIVNTAWLKSVSPLWNHRLEALLKNGEKLIVSRNYIPALKEKLSQ